Protein AF-A0A914J4B1-F1 (afdb_monomer_lite)

Structure (mmCIF, N/CA/C/O backbone):
data_AF-A0A914J4B1-F1
#
_entry.id   AF-A0A914J4B1-F1
#
loop_
_atom_site.group_PDB
_atom_site.id
_atom_site.type_symbol
_atom_site.label_atom_id
_atom_site.label_alt_id
_atom_site.label_comp_id
_atom_site.label_asym_id
_atom_site.label_entity_id
_atom_site.label_seq_id
_atom_site.pdbx_PDB_ins_code
_atom_site.Cartn_x
_atom_site.Cartn_y
_atom_site.Cartn_z
_atom_site.occupancy
_atom_site.B_iso_or_equiv
_atom_site.auth_seq_id
_atom_site.auth_comp_id
_atom_site.auth_asym_id
_atom_site.auth_atom_id
_atom_site.pdbx_PDB_model_num
ATOM 1 N N . MET A 1 1 ? -2.129 12.256 3.076 1.00 86.69 1 MET A N 1
ATOM 2 C CA . MET A 1 1 ? -2.377 13.677 2.731 1.00 86.69 1 MET A CA 1
ATOM 3 C C . MET A 1 1 ? -3.577 13.856 1.813 1.00 86.69 1 MET A C 1
ATOM 5 O O . MET A 1 1 ? -4.499 14.550 2.211 1.00 86.69 1 MET A O 1
ATOM 9 N N . LEU A 1 2 ? -3.605 13.250 0.615 1.00 91.62 2 LEU A N 1
ATOM 10 C CA . LEU A 1 2 ? -4.719 13.438 -0.329 1.00 91.62 2 LEU A CA 1
ATOM 11 C C . LEU A 1 2 ? -6.083 13.068 0.278 1.00 91.62 2 LEU A C 1
ATOM 13 O O . LEU A 1 2 ? -7.010 13.861 0.189 1.00 91.62 2 LEU A O 1
ATOM 17 N N . GLY A 1 3 ? -6.177 11.931 0.978 1.00 92.56 3 GLY A N 1
ATOM 18 C CA . GLY A 1 3 ? -7.409 11.542 1.677 1.00 92.56 3 GLY A CA 1
ATOM 19 C C . GLY A 1 3 ? -7.882 12.568 2.717 1.00 92.56 3 GLY A C 1
ATOM 20 O O . GLY A 1 3 ? -9.075 12.826 2.814 1.00 92.56 3 GLY A O 1
ATOM 21 N N . ALA A 1 4 ? -6.956 13.225 3.426 1.00 94.06 4 ALA A N 1
ATOM 22 C CA . ALA A 1 4 ? -7.289 14.297 4.365 1.00 94.06 4 ALA A CA 1
ATOM 23 C C . ALA A 1 4 ? -7.850 15.526 3.635 1.00 94.06 4 ALA A C 1
ATOM 25 O O . ALA A 1 4 ? -8.916 16.007 4.003 1.00 94.06 4 ALA A O 1
ATOM 26 N N . LYS A 1 5 ? -7.207 15.960 2.542 1.00 94.38 5 LYS A N 1
ATOM 27 C CA . LYS A 1 5 ? -7.711 17.069 1.716 1.00 94.38 5 LYS A CA 1
ATOM 28 C C . LYS A 1 5 ? -9.101 16.775 1.146 1.00 94.38 5 LYS A C 1
ATOM 30 O O . LYS A 1 5 ? -9.979 17.621 1.228 1.00 94.38 5 LYS A O 1
ATOM 35 N N . ILE A 1 6 ? -9.320 15.562 0.630 1.00 93.88 6 ILE A N 1
ATOM 36 C CA . ILE A 1 6 ? -10.638 15.123 0.140 1.00 93.88 6 ILE A CA 1
ATOM 37 C C . ILE A 1 6 ? -11.673 15.130 1.273 1.00 93.88 6 ILE A C 1
ATOM 39 O O . ILE A 1 6 ? -12.807 15.534 1.058 1.00 93.88 6 ILE A O 1
ATOM 43 N N . SER A 1 7 ? -11.294 14.728 2.490 1.00 92.62 7 SER A N 1
ATOM 44 C CA . SER A 1 7 ? -12.211 14.747 3.640 1.00 92.62 7 SER A CA 1
ATOM 45 C C . SER A 1 7 ? -12.637 16.155 4.073 1.00 92.62 7 SER A C 1
ATOM 47 O O . SER A 1 7 ? -13.671 16.314 4.717 1.00 92.62 7 SER A O 1
ATOM 49 N N . GLU A 1 8 ? -11.836 17.170 3.749 1.00 94.25 8 GLU A N 1
ATOM 50 C CA . GLU A 1 8 ? -12.117 18.578 4.045 1.00 94.25 8 GLU A CA 1
ATOM 51 C C . GLU A 1 8 ? -12.894 19.256 2.905 1.00 94.25 8 GLU A C 1
ATOM 53 O O . GLU A 1 8 ? -13.662 20.193 3.144 1.00 94.25 8 GLU A O 1
ATOM 58 N N . ASP A 1 9 ? -12.731 18.766 1.674 1.00 93.06 9 ASP A N 1
ATOM 59 C CA . ASP A 1 9 ? -13.384 19.294 0.483 1.00 93.06 9 ASP A CA 1
ATOM 60 C C . ASP A 1 9 ? -14.798 18.724 0.296 1.00 93.06 9 ASP A C 1
ATOM 62 O O . ASP A 1 9 ? -15.024 17.681 -0.319 1.00 93.06 9 ASP A O 1
ATOM 66 N N . LYS A 1 10 ? -15.790 19.474 0.784 1.00 84.94 10 LYS A N 1
ATOM 67 C CA . LYS A 1 10 ? -17.215 19.144 0.625 1.00 84.94 10 LYS A CA 1
ATOM 68 C C . LYS A 1 10 ? -17.707 19.176 -0.827 1.00 84.94 10 LYS A C 1
ATOM 70 O O . LYS A 1 10 ? -18.799 18.674 -1.083 1.00 84.94 10 LYS A O 1
ATOM 75 N N . ALA A 1 11 ? -16.965 19.801 -1.742 1.00 91.38 11 ALA A N 1
ATOM 76 C CA . ALA A 1 11 ? -17.315 19.879 -3.157 1.00 91.38 11 ALA A CA 1
ATOM 77 C C . ALA A 1 11 ? -16.704 18.733 -3.977 1.00 91.38 11 ALA A C 1
ATOM 79 O O . ALA A 1 11 ? -17.023 18.603 -5.161 1.00 91.38 11 ALA A O 1
ATOM 80 N N . PHE A 1 12 ? -15.852 17.896 -3.372 1.00 89.88 12 PHE A N 1
ATOM 81 C CA . PHE A 1 12 ? -15.255 16.769 -4.068 1.00 89.88 12 PHE A CA 1
ATOM 82 C C . PHE A 1 12 ? -16.360 15.801 -4.542 1.00 89.88 12 PHE A C 1
ATOM 84 O O . PHE A 1 12 ? -17.171 15.342 -3.733 1.00 89.88 12 PHE A O 1
ATOM 91 N N . PRO A 1 13 ? -16.430 15.483 -5.848 1.00 84.56 13 PRO A N 1
ATOM 92 C CA . PRO A 1 13 ? -17.634 14.914 -6.462 1.00 84.56 13 PRO A CA 1
ATOM 93 C C . PRO A 1 13 ? -17.896 13.447 -6.105 1.00 84.56 13 PRO A C 1
ATOM 95 O O . PRO A 1 13 ? -18.917 12.894 -6.503 1.00 84.56 13 PRO A O 1
ATOM 98 N N . ALA A 1 14 ? -16.990 12.795 -5.380 1.00 85.81 14 ALA A N 1
ATOM 99 C CA . ALA A 1 14 ? -17.042 11.364 -5.140 1.00 85.81 14 ALA A CA 1
ATOM 100 C C . ALA A 1 14 ? -16.774 11.017 -3.677 1.00 85.81 14 ALA A C 1
ATOM 102 O O . ALA A 1 14 ? -16.065 11.711 -2.950 1.00 85.81 14 ALA A O 1
ATOM 103 N N . LYS A 1 15 ? -17.341 9.896 -3.235 1.00 86.25 15 LYS A N 1
ATOM 104 C CA . LYS A 1 15 ? -17.234 9.450 -1.845 1.00 86.25 15 LYS A CA 1
ATOM 105 C C . LYS A 1 15 ? -16.021 8.548 -1.673 1.00 86.25 15 LYS A C 1
ATOM 107 O O . LYS A 1 15 ? -16.054 7.391 -2.081 1.00 86.25 15 LYS A O 1
ATOM 112 N N . LEU A 1 16 ? -14.987 9.057 -1.009 1.00 90.62 16 LEU A N 1
ATOM 113 C CA . LEU A 1 16 ? -13.843 8.244 -0.609 1.00 90.62 16 LEU A CA 1
ATOM 114 C C 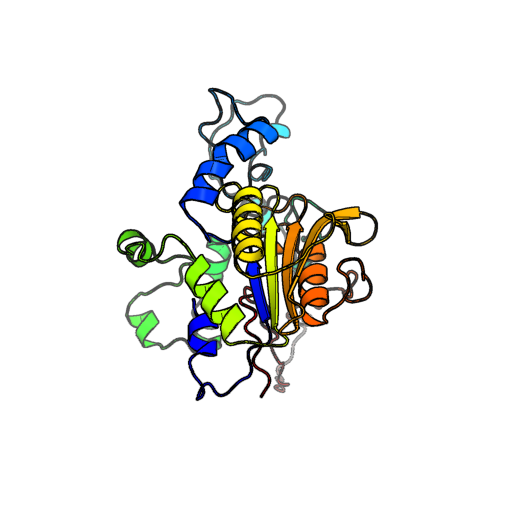. LEU A 1 16 ? -14.281 7.234 0.466 1.00 90.62 16 LEU A C 1
ATOM 116 O O . LEU A 1 16 ? -14.808 7.627 1.506 1.00 90.62 16 LEU A O 1
ATOM 120 N N . LYS A 1 17 ? -14.071 5.937 0.215 1.00 91.88 17 LYS A N 1
ATOM 121 C CA . LYS A 1 17 ? -14.481 4.839 1.118 1.00 91.88 17 LYS A CA 1
ATOM 122 C C . LYS A 1 17 ? -13.337 4.169 1.869 1.00 91.88 17 LYS A C 1
ATOM 124 O O . LYS A 1 17 ? -13.549 3.559 2.913 1.00 91.88 17 LYS A O 1
ATOM 129 N N . GLY A 1 18 ? -12.128 4.304 1.353 1.00 95.19 18 GLY A N 1
ATOM 130 C CA . GLY A 1 18 ? -10.951 3.747 1.981 1.00 95.19 18 GLY A CA 1
ATOM 131 C C . GLY A 1 18 ? -9.688 4.132 1.240 1.00 95.19 18 GLY A C 1
ATOM 132 O O . GLY A 1 18 ? -9.741 4.724 0.159 1.00 95.19 18 GLY A O 1
ATOM 133 N N . ILE A 1 19 ? -8.556 3.793 1.844 1.00 97.00 19 ILE A N 1
ATOM 134 C CA . ILE A 1 19 ? -7.228 3.923 1.243 1.00 97.00 19 ILE A CA 1
ATOM 135 C C . ILE A 1 19 ? -6.405 2.685 1.585 1.00 97.00 19 ILE A C 1
ATOM 137 O O . ILE A 1 19 ? -6.492 2.170 2.697 1.00 97.00 19 ILE A O 1
ATOM 141 N N . ALA A 1 20 ? -5.590 2.233 0.639 1.00 97.88 20 ALA A N 1
ATOM 142 C CA . ALA A 1 20 ? -4.581 1.210 0.869 1.00 97.88 20 ALA A CA 1
ATOM 143 C C . ALA A 1 20 ? -3.191 1.837 0.704 1.00 97.88 20 ALA A C 1
ATOM 145 O O . ALA A 1 20 ? -2.944 2.522 -0.288 1.00 97.88 20 ALA A O 1
ATOM 146 N N . ILE A 1 21 ? -2.303 1.627 1.672 1.00 98.00 21 ILE A N 1
ATOM 147 C CA . ILE A 1 21 ? -0.935 2.151 1.691 1.00 98.00 21 ILE A CA 1
ATOM 148 C C . ILE A 1 21 ? 0.011 0.960 1.821 1.00 98.00 21 ILE A C 1
ATOM 150 O O . ILE A 1 21 ? 0.005 0.276 2.843 1.00 98.00 21 ILE A O 1
ATOM 154 N N . GLY A 1 22 ? 0.788 0.717 0.767 1.00 97.19 22 GLY A N 1
ATOM 155 C CA . GLY A 1 22 ? 1.835 -0.300 0.732 1.00 97.19 22 GLY A CA 1
ATOM 156 C C . GLY A 1 22 ? 3.174 0.297 1.126 1.00 97.19 22 GLY A C 1
ATOM 157 O O . GLY A 1 22 ? 3.527 1.334 0.568 1.00 97.19 22 GLY A O 1
ATOM 158 N N . ASN A 1 23 ? 3.892 -0.335 2.056 1.00 94.19 23 ASN A N 1
ATOM 159 C CA . ASN A 1 23 ? 5.272 0.010 2.418 1.00 94.19 23 ASN A CA 1
ATOM 160 C C . ASN A 1 23 ? 5.445 1.525 2.625 1.00 94.19 23 ASN A C 1
ATOM 162 O O . ASN A 1 23 ? 6.212 2.205 1.939 1.00 94.19 23 ASN A O 1
ATOM 166 N N . GLY A 1 24 ? 4.647 2.076 3.542 1.00 91.19 24 GLY A N 1
ATOM 167 C CA . GLY A 1 24 ? 4.478 3.511 3.686 1.00 91.19 24 GLY A CA 1
ATOM 168 C C . GLY A 1 24 ? 5.671 4.179 4.364 1.00 91.19 24 GLY A C 1
ATOM 169 O O . GLY A 1 24 ? 6.157 3.750 5.400 1.00 91.19 24 GLY A O 1
ATOM 170 N N . PHE A 1 25 ? 6.098 5.325 3.843 1.00 90.06 25 PHE A N 1
ATOM 171 C CA . PHE A 1 25 ? 7.021 6.207 4.558 1.00 90.06 25 PHE A CA 1
ATOM 172 C C . PHE A 1 25 ? 6.218 7.178 5.446 1.00 90.06 25 PHE A C 1
ATOM 174 O O . PHE A 1 25 ? 6.067 8.357 5.130 1.00 90.06 25 PHE A O 1
ATOM 181 N N . MET A 1 26 ? 5.586 6.662 6.512 1.00 93.19 26 MET A N 1
ATOM 182 C CA . MET A 1 26 ? 4.565 7.413 7.269 1.00 93.19 26 MET A CA 1
ATOM 183 C C . MET A 1 26 ? 5.102 8.243 8.442 1.00 93.19 26 MET A C 1
ATOM 185 O O . MET A 1 26 ? 4.505 9.254 8.810 1.00 93.19 26 MET A O 1
ATOM 189 N N . ASN A 1 27 ? 6.212 7.830 9.051 1.00 93.50 27 ASN A N 1
ATOM 190 C CA . ASN A 1 27 ? 6.848 8.585 10.127 1.00 93.50 27 ASN A CA 1
ATOM 191 C C . ASN A 1 27 ? 8.360 8.361 10.104 1.00 93.50 27 ASN A C 1
ATOM 193 O O . ASN A 1 27 ? 8.834 7.270 10.430 1.00 93.50 27 ASN A O 1
ATOM 197 N N . VAL A 1 28 ? 9.115 9.407 9.757 1.00 85.94 28 VAL A N 1
ATOM 198 C CA . VAL A 1 28 ? 10.574 9.340 9.558 1.00 85.94 28 VAL A CA 1
ATOM 199 C C . VAL A 1 28 ? 11.274 8.766 10.783 1.00 85.94 28 VAL A C 1
ATOM 201 O O . VAL A 1 28 ? 12.098 7.857 10.673 1.00 85.94 28 VAL A O 1
ATOM 204 N N . LYS A 1 29 ? 10.945 9.281 11.972 1.00 83.50 29 LYS A N 1
ATOM 205 C CA . LYS A 1 29 ? 11.612 8.905 13.221 1.00 83.50 29 LYS A CA 1
ATOM 206 C C . LYS A 1 29 ? 11.344 7.447 13.579 1.00 83.50 29 LYS A C 1
ATOM 208 O O . LYS A 1 29 ? 12.269 6.723 13.938 1.00 83.50 29 LYS A O 1
ATOM 213 N N . MET A 1 30 ? 10.088 7.012 13.511 1.00 88.00 30 MET A N 1
ATOM 214 C CA . MET A 1 30 ? 9.699 5.650 13.888 1.00 88.00 30 MET A CA 1
ATOM 215 C C . MET A 1 30 ? 10.245 4.624 12.902 1.00 88.00 30 MET A C 1
ATOM 217 O O . MET A 1 30 ? 10.762 3.591 13.330 1.00 88.00 30 MET A O 1
ATOM 221 N N . LEU A 1 31 ? 10.211 4.948 11.611 1.00 84.88 31 LEU A N 1
ATOM 222 C CA . LEU A 1 31 ? 10.775 4.109 10.570 1.00 84.88 31 LEU A CA 1
ATOM 223 C C . LEU A 1 31 ? 12.299 3.987 10.713 1.00 84.88 31 LEU A C 1
ATOM 225 O O . LEU A 1 31 ? 12.815 2.877 10.820 1.00 84.88 31 LEU A O 1
ATOM 229 N N . THR A 1 32 ? 13.014 5.102 10.872 1.00 81.00 32 THR A N 1
ATOM 230 C CA . THR A 1 32 ? 14.476 5.087 11.073 1.00 81.00 32 THR A CA 1
ATOM 231 C C . THR A 1 32 ? 14.869 4.300 12.327 1.00 81.00 32 THR A C 1
ATOM 233 O O . THR A 1 32 ? 15.749 3.444 12.283 1.00 81.00 32 THR A O 1
ATOM 236 N N . ASN A 1 33 ? 14.172 4.517 13.448 1.00 83.75 33 ASN A N 1
ATOM 237 C CA . ASN A 1 33 ? 14.441 3.798 14.698 1.00 83.75 33 ASN A CA 1
ATOM 238 C C . ASN A 1 33 ? 14.159 2.294 14.596 1.00 83.75 33 ASN A C 1
ATOM 240 O O . ASN A 1 33 ? 14.765 1.496 15.313 1.00 83.75 33 ASN A O 1
ATOM 244 N N . SER A 1 34 ? 13.229 1.897 13.728 1.00 87.50 34 SER A N 1
ATOM 245 C CA . SER A 1 34 ? 12.901 0.489 13.522 1.00 87.50 34 SER A CA 1
ATOM 246 C C . SER A 1 34 ? 13.957 -0.260 12.712 1.00 87.50 34 SER A C 1
ATOM 248 O O . SER A 1 34 ? 14.062 -1.471 12.877 1.00 87.50 34 SER A O 1
ATOM 250 N N . LEU A 1 35 ? 14.796 0.432 11.931 1.00 81.56 35 LEU A N 1
ATOM 251 C CA . LEU A 1 35 ? 15.797 -0.193 11.065 1.00 81.56 35 LEU A CA 1
ATOM 252 C C . LEU A 1 35 ? 16.797 -1.060 11.840 1.00 81.56 35 LEU A C 1
ATOM 254 O O . LEU A 1 35 ? 17.116 -2.163 11.404 1.00 81.56 35 LEU A O 1
ATOM 258 N N . ILE A 1 36 ? 17.267 -0.597 13.004 1.00 78.75 36 ILE A N 1
ATOM 259 C CA . ILE A 1 36 ? 18.221 -1.350 13.838 1.00 78.75 36 ILE A CA 1
ATOM 260 C C . ILE A 1 36 ? 17.574 -2.632 14.365 1.00 78.75 36 ILE A C 1
ATOM 262 O O . ILE A 1 36 ? 18.170 -3.705 14.294 1.00 78.75 36 ILE A O 1
ATOM 266 N N . LEU A 1 37 ? 16.345 -2.524 14.877 1.00 81.62 37 LEU A N 1
ATOM 267 C CA . LEU A 1 37 ? 15.597 -3.670 15.394 1.00 81.62 37 LEU A CA 1
ATOM 268 C C . LEU A 1 37 ? 15.305 -4.661 14.274 1.00 81.62 37 LEU A C 1
ATOM 270 O O . LEU A 1 37 ? 15.598 -5.845 14.406 1.00 81.62 37 LEU A O 1
ATOM 274 N N . TRP A 1 38 ? 14.778 -4.161 13.160 1.00 85.25 38 TRP A N 1
ATOM 275 C CA . TRP A 1 38 ? 14.499 -4.945 11.971 1.00 85.25 38 TRP A CA 1
ATOM 276 C C . TRP A 1 38 ? 15.769 -5.691 11.526 1.00 85.25 38 TRP A C 1
ATOM 278 O O . TRP A 1 38 ? 15.749 -6.911 11.389 1.00 85.25 38 TRP A O 1
ATOM 288 N N . SER A 1 39 ? 16.904 -4.994 11.431 1.00 77.19 39 SER A N 1
ATOM 289 C CA . SER A 1 39 ? 18.194 -5.571 11.029 1.00 77.19 39 SER A CA 1
ATOM 290 C C . SER A 1 39 ? 18.686 -6.643 12.002 1.00 77.19 39 SER A C 1
ATOM 292 O O . SER A 1 39 ? 19.159 -7.691 11.568 1.00 77.19 39 SER A O 1
ATOM 294 N N . ASN A 1 40 ? 18.537 -6.425 13.313 1.00 78.38 40 ASN A N 1
ATOM 295 C CA . ASN A 1 40 ? 18.906 -7.407 14.331 1.00 78.38 40 ASN A CA 1
ATOM 296 C C . ASN A 1 40 ? 18.116 -8.713 14.185 1.00 78.38 40 ASN A C 1
ATOM 298 O O . ASN A 1 40 ? 18.715 -9.785 14.127 1.00 78.38 40 ASN A O 1
ATOM 302 N N . TYR A 1 41 ? 16.789 -8.619 14.074 1.00 77.94 41 TYR A N 1
ATOM 303 C CA . TYR A 1 41 ? 15.915 -9.791 13.979 1.00 77.94 41 TYR A CA 1
ATOM 304 C C . TYR A 1 41 ? 16.089 -10.577 12.677 1.00 77.94 41 TYR A C 1
ATOM 306 O O . TYR A 1 41 ? 15.812 -11.772 12.649 1.00 77.94 41 TYR A O 1
ATOM 314 N N . HIS A 1 42 ? 16.593 -9.930 11.627 1.00 76.69 42 HIS A N 1
ATOM 315 C CA . HIS A 1 42 ? 16.903 -10.570 10.349 1.00 76.69 42 HIS A CA 1
ATOM 316 C C . HIS A 1 42 ? 18.388 -10.950 10.214 1.00 76.69 42 HIS A C 1
ATOM 318 O O . HIS A 1 42 ? 18.838 -11.277 9.119 1.00 76.69 42 HIS A O 1
ATOM 324 N N . GLY A 1 43 ? 19.161 -10.912 11.310 1.00 73.69 43 GLY A N 1
ATOM 325 C CA . GLY A 1 43 ? 20.550 -11.383 11.340 1.00 73.69 43 GLY A CA 1
ATOM 326 C C . GLY A 1 43 ? 21.542 -10.518 10.552 1.00 73.69 43 GLY A C 1
ATOM 327 O O . GLY A 1 43 ? 22.568 -11.021 10.104 1.00 73.69 43 GLY A O 1
ATOM 328 N N . ARG A 1 44 ? 21.264 -9.221 10.373 1.00 66.56 44 ARG A N 1
ATOM 329 C CA . ARG A 1 44 ? 22.006 -8.317 9.470 1.00 66.56 44 ARG A CA 1
ATOM 330 C C . ARG A 1 44 ? 23.224 -7.600 10.069 1.00 66.56 44 ARG A C 1
ATOM 332 O O . ARG A 1 44 ? 23.617 -6.548 9.574 1.00 66.56 44 ARG A O 1
ATOM 339 N N . PHE A 1 45 ? 23.851 -8.132 11.115 1.00 62.75 45 PHE A N 1
ATOM 340 C CA . PHE A 1 45 ? 25.128 -7.593 11.601 1.00 62.75 45 PHE A CA 1
ATOM 341 C C . PHE A 1 45 ? 26.286 -8.451 11.087 1.00 62.75 45 PHE A C 1
ATOM 343 O O . PHE A 1 45 ? 26.651 -9.447 11.703 1.00 62.75 45 PHE A O 1
ATOM 350 N N . SER A 1 46 ? 26.872 -8.057 9.957 1.00 60.56 46 SER A N 1
ATOM 351 C CA . SER A 1 46 ? 28.182 -8.539 9.510 1.00 60.56 46 SER A CA 1
ATOM 352 C C . SER A 1 46 ? 28.957 -7.396 8.854 1.00 60.56 46 SER A C 1
ATOM 354 O O . SER A 1 46 ? 28.376 -6.528 8.201 1.00 60.56 46 SER A O 1
ATOM 356 N N . LEU A 1 47 ? 30.276 -7.393 9.059 1.00 54.56 47 LEU A N 1
ATOM 357 C CA . LEU A 1 47 ? 31.202 -6.399 8.510 1.00 54.56 47 LEU A CA 1
ATOM 358 C C . LEU A 1 47 ? 31.288 -6.457 6.972 1.00 54.56 47 LEU A C 1
ATOM 360 O O . LEU A 1 47 ? 31.749 -5.498 6.360 1.00 54.56 47 LEU A O 1
ATOM 364 N N . ASP A 1 48 ? 30.796 -7.534 6.354 1.00 58.03 48 ASP A N 1
ATOM 365 C CA . ASP A 1 48 ? 30.909 -7.794 4.913 1.00 58.03 48 ASP A CA 1
ATOM 366 C C . ASP A 1 48 ? 29.665 -7.367 4.093 1.00 58.03 48 ASP A C 1
ATOM 368 O O . ASP A 1 48 ? 29.640 -7.524 2.873 1.00 58.03 48 ASP A O 1
ATOM 372 N N . LEU A 1 49 ? 28.620 -6.808 4.722 1.00 57.00 49 LEU A N 1
ATOM 373 C CA . LEU A 1 49 ? 27.287 -6.599 4.111 1.00 57.00 49 LEU A CA 1
ATOM 374 C C . LEU A 1 49 ? 27.113 -5.297 3.299 1.00 57.00 49 LEU A C 1
ATOM 376 O O . LEU A 1 49 ? 25.993 -4.829 3.111 1.00 57.00 49 LEU A O 1
ATOM 380 N N . TYR A 1 50 ? 28.183 -4.701 2.772 1.00 51.72 50 TYR A N 1
ATOM 381 C CA . TYR A 1 50 ? 28.135 -3.376 2.121 1.00 51.72 50 TYR A CA 1
ATOM 382 C C . TYR A 1 50 ? 27.340 -3.290 0.797 1.00 51.72 50 TYR A C 1
ATOM 384 O O . TYR A 1 50 ? 27.206 -2.199 0.252 1.00 51.72 50 TYR A O 1
ATOM 392 N N . ASN A 1 51 ? 26.841 -4.399 0.241 1.00 55.09 51 ASN A N 1
ATOM 393 C CA . ASN A 1 51 ? 26.419 -4.476 -1.165 1.00 55.09 51 ASN A CA 1
ATOM 394 C C . ASN A 1 51 ? 25.046 -5.129 -1.397 1.00 55.09 51 ASN A C 1
ATOM 396 O O . ASN A 1 51 ? 24.871 -5.824 -2.397 1.00 55.09 51 ASN A O 1
ATOM 400 N N . ILE A 1 52 ? 24.089 -4.926 -0.492 1.00 58.69 52 ILE A N 1
ATOM 401 C CA . ILE A 1 52 ? 22.788 -5.604 -0.558 1.00 58.69 52 ILE A CA 1
ATOM 402 C C . ILE A 1 52 ? 21.665 -4.612 -0.849 1.00 58.69 52 ILE A C 1
ATOM 404 O O . ILE A 1 52 ? 21.711 -3.475 -0.378 1.00 58.69 52 ILE A O 1
ATOM 408 N N . ASP A 1 53 ? 20.680 -5.045 -1.639 1.00 58.97 53 ASP A N 1
ATOM 409 C CA . ASP A 1 53 ? 19.504 -4.255 -1.983 1.00 58.97 53 ASP A CA 1
ATOM 410 C C . ASP A 1 53 ? 18.652 -3.980 -0.722 1.00 58.97 53 ASP A C 1
ATOM 412 O O . ASP A 1 53 ? 18.257 -4.917 -0.013 1.00 58.97 53 ASP A O 1
ATOM 416 N N . PRO A 1 54 ? 18.391 -2.704 -0.381 1.00 61.78 54 PRO A N 1
ATOM 417 C CA . PRO A 1 54 ? 17.581 -2.359 0.779 1.00 61.78 54 PRO A CA 1
ATOM 418 C C . PRO A 1 54 ? 16.068 -2.579 0.562 1.00 61.78 54 PRO A C 1
ATOM 420 O O . PRO A 1 54 ? 15.325 -2.652 1.545 1.00 61.78 54 PRO A O 1
ATOM 423 N N . TYR A 1 55 ? 15.595 -2.706 -0.677 1.00 59.19 55 TYR A N 1
ATOM 424 C CA . TYR A 1 55 ? 14.179 -2.862 -1.016 1.00 59.19 55 TYR A CA 1
ATOM 425 C C . TYR A 1 55 ? 13.718 -4.326 -1.018 1.00 59.19 55 TYR A C 1
ATOM 427 O O . TYR A 1 55 ? 12.561 -4.593 -0.684 1.00 59.19 55 TYR A O 1
ATOM 435 N N . ASN A 1 56 ? 14.605 -5.278 -1.326 1.00 61.84 56 ASN A N 1
ATOM 436 C CA . ASN A 1 56 ? 14.348 -6.713 -1.179 1.00 61.84 56 ASN A CA 1
ATOM 437 C C . ASN A 1 56 ? 15.660 -7.504 -0.994 1.00 61.84 56 ASN A C 1
ATOM 439 O O . ASN A 1 56 ? 16.439 -7.716 -1.911 1.00 61.84 56 ASN A O 1
ATOM 443 N N . TYR A 1 57 ? 15.919 -7.974 0.224 1.00 57.72 57 TYR A N 1
ATOM 444 C CA . TYR A 1 57 ? 17.210 -8.592 0.568 1.00 57.72 57 TYR A CA 1
ATOM 445 C C . TYR A 1 57 ? 17.296 -10.090 0.303 1.00 57.72 57 TYR A C 1
ATOM 447 O O . TYR A 1 57 ? 18.391 -10.631 0.189 1.00 57.72 57 TYR A O 1
ATOM 455 N N . TYR A 1 58 ? 16.150 -10.768 0.260 1.00 55.03 58 TYR A N 1
ATOM 456 C CA . TYR A 1 58 ? 16.090 -12.164 -0.180 1.00 55.03 58 TYR A CA 1
ATOM 45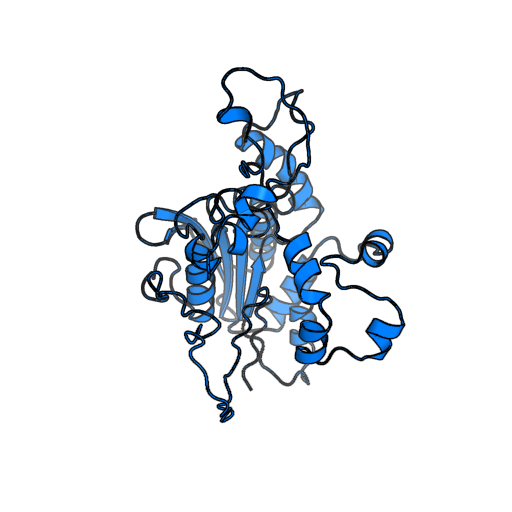7 C C . TYR A 1 58 ? 15.918 -12.253 -1.693 1.00 55.03 58 TYR A C 1
ATOM 459 O O . TYR A 1 58 ? 15.656 -13.331 -2.223 1.00 55.03 58 TYR A O 1
ATOM 467 N N . GLU A 1 59 ? 16.031 -11.118 -2.382 1.00 56.59 59 GLU A N 1
ATOM 468 C CA . GLU A 1 59 ? 16.101 -11.091 -3.822 1.00 56.59 59 GLU A CA 1
ATOM 469 C C . GLU A 1 59 ? 17.444 -11.685 -4.249 1.00 56.59 59 GLU A C 1
ATOM 471 O O . GLU A 1 59 ? 18.472 -11.013 -4.322 1.00 56.59 59 GLU A O 1
ATOM 476 N N . ASP A 1 60 ? 17.429 -12.983 -4.550 1.00 44.41 60 ASP A N 1
ATOM 477 C CA . ASP A 1 60 ? 18.520 -13.724 -5.191 1.00 44.41 60 ASP A CA 1
ATOM 478 C C . ASP A 1 60 ? 18.706 -13.295 -6.659 1.00 44.41 60 ASP A C 1
ATOM 480 O O . ASP A 1 60 ? 19.031 -14.101 -7.533 1.00 44.41 60 ASP A O 1
ATO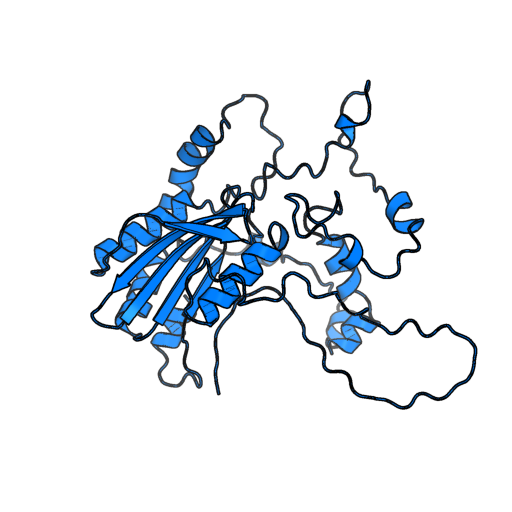M 484 N N . CYS A 1 61 ? 18.525 -12.008 -6.961 1.00 45.69 61 CYS A N 1
ATOM 485 C CA . CYS A 1 61 ? 18.537 -11.504 -8.323 1.00 45.69 61 CYS A CA 1
ATOM 486 C C . CYS A 1 61 ? 19.878 -11.764 -9.029 1.00 45.69 61 CYS A C 1
ATOM 488 O O . CYS A 1 61 ? 19.932 -11.808 -10.253 1.00 45.69 61 CYS A O 1
ATOM 490 N N . TYR A 1 62 ? 20.965 -12.011 -8.288 1.00 43.34 62 TYR A N 1
ATOM 491 C CA . TYR A 1 62 ? 22.252 -12.387 -8.863 1.00 43.34 62 TYR A CA 1
ATOM 492 C C . TYR A 1 62 ? 23.058 -13.303 -7.941 1.00 43.34 62 TYR A C 1
ATOM 494 O O . TYR A 1 62 ? 24.062 -12.904 -7.353 1.00 43.34 62 TYR A O 1
ATOM 502 N N . ALA A 1 63 ? 22.699 -14.583 -7.926 1.00 39.50 63 ALA A N 1
ATOM 503 C CA . ALA A 1 63 ? 23.690 -15.638 -7.763 1.00 39.50 63 ALA A CA 1
ATOM 504 C C . ALA A 1 63 ? 23.599 -16.659 -8.904 1.00 39.50 63 ALA A C 1
ATOM 506 O O . ALA A 1 63 ? 23.534 -17.866 -8.691 1.00 39.50 63 ALA A O 1
ATOM 507 N N . GLY A 1 64 ? 23.770 -16.184 -10.145 1.00 37.72 64 GLY A N 1
ATOM 508 C CA . GLY A 1 64 ? 24.307 -17.035 -11.220 1.00 37.72 64 GLY A CA 1
ATOM 509 C C . GLY A 1 64 ? 25.665 -17.681 -10.857 1.00 37.72 64 GLY A C 1
ATOM 510 O O . GLY A 1 64 ? 26.141 -18.576 -11.551 1.00 37.72 64 GLY A O 1
ATOM 511 N N . SER A 1 65 ? 26.278 -17.273 -9.738 1.00 37.75 65 SER A N 1
ATOM 512 C CA . SER A 1 65 ? 27.442 -17.898 -9.108 1.00 37.75 65 SER A CA 1
ATOM 513 C C . SER A 1 65 ? 27.135 -19.145 -8.268 1.00 37.75 65 SER A C 1
ATOM 515 O O . SER A 1 65 ? 28.066 -19.896 -7.994 1.00 37.75 65 SER A O 1
ATOM 517 N N . LEU A 1 66 ? 25.882 -19.445 -7.896 1.00 37.75 66 LEU A N 1
ATOM 518 C CA . LEU A 1 66 ? 25.567 -20.705 -7.197 1.00 37.75 66 LEU A CA 1
ATOM 519 C C . LEU A 1 66 ? 25.442 -21.911 -8.151 1.00 37.75 66 LEU A C 1
ATOM 521 O O . LEU A 1 66 ? 25.313 -23.042 -7.690 1.00 37.75 66 LEU A O 1
ATOM 525 N N . ILE A 1 67 ? 25.566 -21.697 -9.471 1.00 38.19 67 ILE A N 1
ATOM 526 C CA . ILE A 1 67 ? 25.603 -22.759 -10.501 1.00 38.19 67 ILE A CA 1
ATOM 527 C C . ILE A 1 67 ? 26.964 -22.810 -11.235 1.00 38.19 67 ILE A C 1
ATOM 529 O O . ILE A 1 67 ? 27.122 -23.501 -12.237 1.00 38.19 67 ILE A O 1
ATOM 533 N N . THR A 1 68 ? 28.015 -22.155 -10.731 1.00 35.06 68 THR A N 1
ATOM 534 C CA . THR A 1 68 ? 29.386 -22.426 -11.207 1.00 35.06 68 THR A CA 1
ATOM 535 C C . THR A 1 68 ? 30.302 -22.794 -10.052 1.00 35.06 68 THR A C 1
ATOM 537 O O . THR A 1 68 ? 30.739 -21.967 -9.262 1.00 35.06 68 THR A O 1
ATOM 540 N N . TYR A 1 69 ? 30.606 -24.090 -9.983 1.00 37.22 69 TYR A N 1
ATOM 541 C CA . TYR A 1 69 ? 31.317 -24.752 -8.892 1.00 37.22 69 TYR A CA 1
ATOM 542 C C . TYR A 1 69 ? 32.759 -24.243 -8.657 1.00 37.22 69 TYR A C 1
ATOM 544 O O . TYR A 1 69 ? 33.355 -24.622 -7.662 1.00 37.22 69 TYR A O 1
ATOM 552 N N . PHE A 1 70 ? 33.331 -23.364 -9.492 1.00 35.59 70 PHE A N 1
ATOM 553 C CA . PHE A 1 70 ? 34.642 -22.742 -9.245 1.00 35.59 70 PHE A CA 1
ATOM 554 C C . PHE A 1 70 ? 34.813 -21.432 -10.037 1.00 35.59 70 PHE A C 1
ATOM 556 O O . PHE A 1 70 ? 35.249 -21.449 -11.187 1.00 35.59 70 PHE A O 1
ATOM 563 N N . GLY A 1 71 ? 34.527 -20.273 -9.441 1.00 31.25 71 GLY A N 1
ATOM 564 C CA . GLY A 1 71 ? 34.854 -18.984 -10.060 1.00 31.25 71 GLY A CA 1
ATOM 565 C C . GLY A 1 71 ? 34.590 -17.794 -9.144 1.00 31.25 71 GLY A C 1
ATOM 566 O O . GLY A 1 71 ? 33.543 -17.715 -8.512 1.00 31.25 71 GLY A O 1
ATOM 567 N N . LYS A 1 72 ? 35.549 -16.864 -9.043 1.00 30.39 72 LYS A N 1
ATOM 568 C CA . LYS A 1 72 ? 35.397 -15.642 -8.235 1.00 30.39 72 LYS A CA 1
ATOM 569 C C . LYS A 1 72 ? 34.241 -14.779 -8.775 1.00 30.39 72 LYS A C 1
ATOM 571 O O . LYS A 1 72 ? 34.148 -14.625 -9.993 1.00 30.39 72 LYS A O 1
ATOM 576 N N . PRO A 1 73 ? 33.421 -14.163 -7.904 1.00 33.69 73 PRO A N 1
ATOM 577 C CA . PRO A 1 73 ? 32.294 -13.344 -8.329 1.00 33.69 73 PRO A CA 1
ATOM 578 C C . PRO A 1 73 ? 32.797 -12.088 -9.048 1.00 33.69 73 PRO A C 1
ATOM 580 O O . PRO A 1 73 ? 33.478 -11.248 -8.458 1.00 33.69 73 PRO A O 1
ATOM 583 N N . ARG A 1 74 ? 32.463 -11.955 -10.333 1.00 32.47 74 ARG A N 1
ATOM 584 C CA . ARG A 1 74 ? 32.524 -10.675 -11.041 1.00 32.47 74 ARG A CA 1
ATOM 585 C C . ARG A 1 74 ? 31.147 -10.031 -10.979 1.00 32.47 74 ARG A C 1
ATOM 587 O O . ARG A 1 74 ? 30.162 -10.649 -11.368 1.00 32.47 74 ARG A O 1
ATOM 594 N N . ARG A 1 75 ? 31.095 -8.773 -10.533 1.00 33.62 75 ARG A N 1
ATOM 595 C CA . ARG A 1 75 ? 29.988 -7.860 -10.843 1.00 33.62 75 ARG A CA 1
ATOM 596 C C . ARG A 1 75 ? 30.044 -7.562 -12.338 1.00 33.62 75 ARG A C 1
ATOM 598 O O . ARG A 1 75 ? 30.662 -6.589 -12.753 1.00 33.62 75 ARG A O 1
ATOM 605 N N . GLU A 1 76 ? 29.464 -8.437 -13.142 1.00 35.16 76 GLU A N 1
ATOM 606 C CA . GLU A 1 76 ? 29.201 -8.158 -14.546 1.00 35.16 76 GLU A CA 1
ATOM 607 C C . GLU A 1 76 ? 27.689 -8.037 -14.716 1.00 35.16 76 GLU A C 1
ATOM 609 O O . GLU A 1 76 ? 26.953 -9.019 -14.705 1.00 35.16 76 GLU A O 1
ATOM 614 N N . SER A 1 77 ? 27.242 -6.795 -14.889 1.00 34.16 77 SER A N 1
ATOM 615 C CA . SER A 1 77 ? 25.972 -6.405 -15.500 1.00 34.16 77 SER A CA 1
ATOM 616 C C . SER A 1 77 ? 25.960 -6.791 -16.987 1.00 34.16 77 SER A C 1
ATOM 618 O O . SER A 1 77 ? 25.776 -5.959 -17.871 1.00 34.16 77 SER A O 1
ATOM 620 N N . TYR A 1 78 ? 26.206 -8.069 -17.274 1.00 32.06 78 TYR A N 1
ATOM 621 C CA . TYR A 1 78 ? 26.088 -8.656 -18.599 1.00 32.06 78 TYR A CA 1
ATOM 622 C C . TYR A 1 78 ? 24.850 -9.542 -18.616 1.00 32.06 78 TYR A C 1
ATOM 624 O O . TYR A 1 78 ? 24.893 -10.740 -18.359 1.00 32.06 78 TYR A O 1
ATOM 632 N N . LEU A 1 79 ? 23.724 -8.907 -18.935 1.00 37.41 79 LEU A N 1
ATOM 633 C CA . LEU A 1 79 ? 22.934 -9.302 -20.095 1.00 37.41 79 LEU A CA 1
ATOM 634 C C . LEU A 1 79 ? 23.034 -10.797 -20.441 1.00 37.41 79 LEU A C 1
ATOM 636 O O . LEU A 1 79 ? 23.787 -11.179 -21.338 1.00 37.41 79 LEU A O 1
ATOM 640 N N . ASN A 1 80 ? 22.146 -11.621 -19.884 1.00 38.22 80 ASN A N 1
ATOM 641 C CA . ASN A 1 80 ? 21.765 -12.870 -20.548 1.00 38.22 80 ASN A CA 1
ATOM 642 C C . ASN A 1 80 ? 20.781 -12.579 -21.702 1.00 38.22 80 ASN A C 1
ATOM 644 O O . ASN A 1 80 ? 19.764 -13.242 -21.893 1.00 38.22 80 ASN A O 1
ATOM 648 N N . TRP A 1 81 ? 21.125 -11.569 -22.510 1.00 39.34 81 TRP A N 1
ATOM 649 C CA . TRP A 1 81 ? 20.434 -11.144 -23.727 1.00 39.34 81 TRP A CA 1
ATOM 650 C C . TRP A 1 81 ? 20.292 -12.291 -24.737 1.00 39.34 81 TRP A C 1
ATOM 652 O O . TRP A 1 81 ? 19.420 -12.241 -25.591 1.00 39.34 81 TRP A O 1
ATOM 662 N N . LYS A 1 82 ? 21.094 -13.361 -24.624 1.00 35.41 82 LYS A N 1
ATOM 663 C CA . LYS A 1 82 ? 20.931 -14.585 -25.422 1.00 35.41 82 LYS A CA 1
ATOM 664 C C . LYS A 1 82 ? 19.769 -15.473 -24.969 1.00 35.41 82 LYS A C 1
ATOM 666 O O . LYS A 1 82 ? 19.033 -15.948 -25.822 1.00 35.41 82 LYS A O 1
ATOM 671 N N . ALA A 1 83 ? 19.551 -15.656 -23.666 1.00 40.75 83 ALA A N 1
ATOM 672 C CA . ALA A 1 83 ? 18.500 -16.553 -23.176 1.00 40.75 83 ALA A CA 1
ATOM 673 C C . ALA A 1 83 ? 17.090 -16.008 -23.463 1.00 40.75 83 ALA A C 1
ATOM 675 O O . ALA A 1 83 ? 16.207 -16.765 -23.848 1.00 40.75 83 ALA A O 1
ATOM 676 N N . ALA A 1 84 ? 16.900 -14.688 -23.360 1.00 40.41 84 ALA A N 1
ATOM 677 C CA . ALA A 1 84 ? 15.635 -14.034 -23.705 1.00 40.41 84 ALA A CA 1
ATOM 678 C C . ALA A 1 84 ? 15.424 -13.865 -25.223 1.00 40.41 84 ALA A C 1
ATOM 680 O O . ALA A 1 84 ? 14.289 -13.739 -25.670 1.00 40.41 84 ALA A O 1
ATOM 681 N N . LYS A 1 85 ? 16.500 -13.860 -26.025 1.00 40.81 85 LYS A N 1
ATOM 682 C CA . LYS A 1 85 ? 16.429 -13.693 -27.487 1.00 40.81 85 LYS A CA 1
ATOM 683 C C . LYS A 1 85 ? 16.218 -15.011 -28.236 1.00 40.81 85 LYS A C 1
ATOM 685 O O . LYS A 1 85 ? 15.533 -15.005 -29.253 1.00 40.81 85 LYS A O 1
ATOM 690 N N . ASP A 1 86 ? 16.772 -16.115 -27.736 1.00 42.03 86 ASP A N 1
ATOM 691 C CA . ASP A 1 86 ? 16.571 -17.453 -28.317 1.00 42.03 86 ASP A CA 1
ATOM 692 C C . ASP A 1 86 ? 15.260 -18.109 -27.839 1.00 42.03 86 ASP A C 1
ATOM 694 O O . ASP A 1 86 ? 14.799 -19.100 -28.406 1.00 42.03 86 ASP A O 1
ATOM 698 N N . ALA A 1 87 ? 14.617 -17.529 -26.824 1.00 44.19 87 ALA A N 1
ATOM 699 C CA . ALA A 1 87 ? 13.289 -17.893 -26.367 1.00 44.19 87 ALA A CA 1
ATOM 700 C C . ALA A 1 87 ? 12.231 -17.377 -27.359 1.00 44.19 87 ALA A C 1
ATOM 702 O O . ALA A 1 87 ? 11.681 -16.290 -27.206 1.00 44.19 87 ALA A O 1
ATOM 703 N N . THR A 1 88 ? 11.899 -18.185 -28.364 1.00 42.34 88 THR A N 1
ATOM 704 C CA . THR A 1 88 ? 10.673 -18.091 -29.182 1.00 42.34 88 THR A CA 1
ATOM 705 C C . THR A 1 88 ? 9.404 -18.302 -28.334 1.00 42.34 88 THR A C 1
ATOM 707 O O . THR A 1 88 ? 8.586 -19.173 -28.625 1.00 42.34 88 THR A O 1
ATOM 710 N N . TYR A 1 89 ? 9.252 -17.563 -27.235 1.00 40.75 89 TYR A N 1
ATOM 711 C CA . TYR A 1 89 ? 8.124 -17.662 -26.318 1.00 40.75 89 TYR A CA 1
ATOM 712 C C . TYR A 1 89 ? 7.139 -16.531 -26.584 1.00 40.75 89 TYR A C 1
ATOM 714 O O . TYR A 1 89 ? 7.465 -15.348 -26.530 1.00 40.75 89 TYR A O 1
ATOM 722 N N . HIS A 1 90 ? 5.909 -16.927 -26.888 1.00 48.25 90 HIS A N 1
ATOM 723 C CA . HIS A 1 90 ? 4.839 -16.043 -27.328 1.00 48.25 90 HIS A CA 1
ATOM 724 C C . HIS A 1 90 ? 4.048 -15.385 -26.177 1.00 48.25 90 HIS A C 1
ATOM 726 O O . HIS A 1 90 ? 3.111 -14.638 -26.449 1.00 48.25 90 HIS A O 1
ATOM 732 N N . ASN A 1 91 ? 4.427 -15.593 -24.908 1.00 53.56 91 ASN A N 1
ATOM 733 C CA . ASN A 1 91 ? 3.828 -14.907 -23.758 1.00 53.56 91 ASN A CA 1
ATOM 734 C C . ASN A 1 91 ? 4.752 -14.951 -22.524 1.00 53.56 91 ASN A C 1
ATOM 736 O O . ASN A 1 91 ? 5.107 -16.026 -22.048 1.00 53.56 91 ASN A O 1
ATOM 740 N N . THR A 1 92 ? 5.125 -13.793 -21.975 1.00 49.28 92 THR A N 1
ATOM 741 C CA . THR A 1 92 ? 5.927 -13.697 -20.739 1.00 49.28 92 THR A CA 1
ATOM 742 C C . THR A 1 92 ? 5.130 -14.052 -19.481 1.00 49.28 92 THR A C 1
ATOM 744 O O . THR A 1 92 ? 5.726 -14.423 -18.474 1.00 49.28 92 THR A O 1
ATOM 747 N N . ALA A 1 93 ? 3.793 -14.002 -19.527 1.00 50.88 93 ALA A N 1
ATOM 748 C CA . ALA A 1 93 ? 2.934 -14.352 -18.394 1.00 50.88 93 ALA A CA 1
ATOM 749 C C . ALA A 1 93 ? 3.024 -15.839 -18.006 1.00 50.88 93 ALA A C 1
ATOM 751 O O . ALA A 1 93 ? 2.816 -16.175 -16.839 1.00 50.88 93 ALA A O 1
ATOM 752 N N . ASP A 1 94 ? 3.367 -16.715 -18.955 1.00 50.75 94 ASP A N 1
ATOM 753 C CA . ASP A 1 94 ? 3.520 -18.160 -18.721 1.00 50.75 94 ASP A CA 1
ATOM 754 C C . ASP A 1 94 ? 4.806 -18.490 -17.952 1.00 50.75 94 ASP A C 1
ATOM 756 O O . ASP A 1 94 ? 4.934 -19.562 -17.364 1.00 50.75 94 ASP A O 1
ATOM 760 N N . LEU A 1 95 ? 5.752 -17.548 -17.918 1.00 49.66 95 LEU A N 1
ATOM 761 C CA . LEU A 1 95 ? 6.984 -17.660 -17.148 1.00 49.66 95 LEU A CA 1
ATOM 762 C C . LEU A 1 95 ? 6.782 -17.221 -15.692 1.00 49.66 95 LEU A C 1
ATOM 764 O O . LEU A 1 95 ? 7.671 -17.431 -14.880 1.00 49.66 95 LEU A O 1
ATOM 768 N N . MET A 1 96 ? 5.630 -16.650 -15.316 1.00 53.66 96 MET A N 1
ATOM 769 C CA . MET A 1 96 ? 5.420 -16.191 -13.943 1.00 53.66 96 MET A CA 1
ATOM 770 C C . MET A 1 96 ? 5.147 -17.356 -12.980 1.00 53.66 96 MET A C 1
ATOM 772 O O . MET A 1 96 ? 4.063 -17.946 -12.989 1.00 53.66 96 MET A O 1
ATOM 776 N N . ASN A 1 97 ? 6.085 -17.650 -12.077 1.00 58.28 97 ASN A N 1
ATOM 777 C CA . ASN A 1 97 ? 5.870 -18.589 -10.980 1.00 58.28 97 ASN A CA 1
ATOM 778 C C . ASN A 1 97 ? 5.057 -17.930 -9.854 1.00 58.28 97 ASN A C 1
ATOM 780 O O . ASN A 1 97 ? 5.590 -17.380 -8.894 1.00 58.28 97 ASN A O 1
ATOM 784 N N . ARG A 1 98 ? 3.730 -18.019 -9.972 1.00 54.41 98 ARG A N 1
ATOM 785 C CA . ARG A 1 98 ? 2.755 -17.393 -9.057 1.00 54.41 98 ARG A CA 1
ATOM 786 C C . ARG A 1 98 ? 2.813 -17.899 -7.610 1.00 54.41 98 ARG A C 1
ATOM 788 O O . ARG A 1 98 ? 2.185 -17.290 -6.744 1.00 54.41 98 ARG A O 1
ATOM 795 N N . ASP A 1 99 ? 3.525 -18.996 -7.366 1.00 46.97 99 ASP A N 1
ATOM 796 C CA . ASP A 1 99 ? 3.675 -19.635 -6.058 1.00 46.97 99 ASP A CA 1
ATOM 797 C C . ASP A 1 99 ? 5.092 -19.448 -5.462 1.00 46.97 99 ASP A C 1
ATOM 799 O O . ASP A 1 99 ? 5.343 -19.893 -4.341 1.00 46.97 99 ASP A O 1
ATOM 803 N N . SER A 1 100 ? 6.016 -18.794 -6.183 1.00 47.72 100 SER A N 1
ATOM 804 C CA . SER A 1 100 ? 7.424 -18.613 -5.793 1.00 47.72 100 SER A CA 1
ATOM 805 C C . SER A 1 100 ? 7.711 -17.266 -5.145 1.00 47.72 100 SER A C 1
ATOM 807 O O . SER A 1 100 ? 6.975 -16.293 -5.312 1.00 47.72 100 SER A O 1
ATOM 809 N N . THR A 1 101 ? 8.826 -17.224 -4.410 1.00 46.06 101 THR A N 1
ATOM 810 C CA . THR A 1 101 ? 9.378 -15.989 -3.868 1.00 46.06 101 THR A CA 1
ATOM 811 C C . THR A 1 101 ? 10.108 -15.126 -4.896 1.00 46.06 101 THR A C 1
ATOM 813 O O . THR A 1 101 ? 10.234 -13.927 -4.676 1.00 46.06 101 THR A O 1
ATOM 816 N N . ASP A 1 102 ? 10.531 -15.756 -5.991 1.00 49.00 102 ASP A N 1
ATOM 817 C CA . ASP A 1 102 ? 11.013 -15.177 -7.245 1.00 49.00 102 ASP A CA 1
ATOM 818 C C . ASP A 1 102 ? 10.020 -15.601 -8.340 1.00 49.00 102 ASP A C 1
ATOM 820 O O . ASP A 1 102 ? 10.125 -16.708 -8.890 1.00 49.00 102 ASP A O 1
ATOM 824 N N . PRO A 1 103 ? 8.977 -14.795 -8.599 1.00 53.09 103 PRO A N 1
ATOM 825 C CA . PRO A 1 103 ? 7.963 -15.144 -9.576 1.00 53.09 103 PRO A CA 1
ATOM 826 C C . PRO A 1 103 ? 8.461 -15.008 -11.015 1.00 53.09 103 PRO A C 1
ATOM 828 O O . PRO A 1 103 ? 7.727 -15.407 -11.910 1.00 53.09 103 PRO A O 1
ATOM 831 N N . LEU A 1 104 ? 9.661 -14.477 -11.269 1.00 55.06 104 LEU A N 1
ATOM 832 C CA . LEU A 1 104 ? 10.137 -14.190 -12.621 1.00 55.06 104 LEU A CA 1
ATOM 833 C C . LEU A 1 104 ? 11.349 -15.036 -13.054 1.00 55.06 104 LEU A C 1
ATOM 835 O O . LEU A 1 104 ? 11.910 -14.771 -14.114 1.00 55.06 104 LEU A O 1
ATOM 839 N N . TRP A 1 105 ? 11.740 -16.060 -12.287 1.00 48.66 105 TRP A N 1
ATOM 840 C CA . TRP A 1 105 ? 12.881 -16.946 -12.590 1.00 48.66 105 TRP A CA 1
ATOM 841 C C . TRP A 1 105 ? 14.187 -16.184 -12.877 1.00 48.66 105 TRP A C 1
ATOM 843 O O . TRP A 1 105 ? 14.935 -16.537 -13.795 1.00 48.66 105 TRP A O 1
ATOM 853 N N . GLY A 1 106 ? 14.452 -15.108 -12.135 1.00 48.78 106 GLY A N 1
ATOM 854 C CA . GLY A 1 106 ? 15.627 -14.260 -12.354 1.00 48.78 106 GLY A CA 1
ATOM 855 C C . GLY A 1 106 ? 15.534 -13.311 -13.559 1.00 48.78 106 GLY A C 1
ATOM 856 O O . GLY A 1 106 ? 16.562 -12.851 -14.061 1.00 48.78 106 GLY A O 1
ATOM 857 N N . TYR A 1 107 ? 14.329 -12.999 -14.050 1.00 45.44 107 TYR A N 1
ATOM 858 C CA . TYR A 1 107 ? 14.096 -11.814 -14.891 1.00 45.44 107 TYR A CA 1
ATOM 859 C C . TYR A 1 107 ? 14.474 -10.544 -14.102 1.00 45.44 107 TYR A C 1
ATOM 861 O O . TYR A 1 107 ? 14.278 -10.532 -12.889 1.00 45.44 107 TYR A O 1
ATOM 869 N N . PRO A 1 108 ? 14.997 -9.473 -14.733 1.00 51.88 108 PRO A N 1
ATOM 870 C CA . PRO A 1 108 ? 15.560 -8.348 -13.992 1.00 51.88 108 PRO A CA 1
ATOM 871 C C . PRO A 1 108 ? 14.588 -7.755 -12.969 1.00 51.88 108 PRO A C 1
ATOM 873 O O . PRO A 1 108 ? 13.484 -7.338 -13.321 1.00 51.88 108 PRO A O 1
ATOM 876 N N . CYS A 1 109 ? 15.095 -7.717 -11.737 1.00 49.38 109 CYS A N 1
ATOM 877 C CA . CYS A 1 109 ? 14.515 -7.390 -10.431 1.00 49.38 109 CYS A CA 1
ATOM 878 C C . CYS A 1 109 ? 13.294 -6.458 -10.449 1.00 49.38 109 CYS A C 1
ATOM 880 O O . CYS A 1 109 ? 12.245 -6.791 -9.910 1.00 49.38 109 CYS A O 1
ATOM 882 N N . PHE A 1 110 ? 13.379 -5.325 -11.153 1.00 60.91 110 PHE A N 1
ATOM 883 C CA . PHE A 1 110 ? 12.319 -4.307 -11.163 1.00 60.91 110 PHE A CA 1
ATOM 884 C C . PHE A 1 110 ? 11.737 -4.011 -12.551 1.00 60.91 110 PHE A C 1
ATOM 886 O O . PHE A 1 110 ? 10.873 -3.154 -12.687 1.00 60.91 110 PHE A O 1
ATOM 893 N N . GLN A 1 111 ? 12.184 -4.721 -13.595 1.00 67.31 111 GLN A N 1
ATOM 894 C CA . GLN A 1 111 ? 11.734 -4.577 -14.991 1.00 67.31 111 GLN A CA 1
ATOM 895 C C . GLN A 1 111 ? 11.780 -3.145 -15.579 1.00 67.31 111 GLN A C 1
ATOM 897 O O . GLN A 1 111 ? 11.337 -2.960 -16.712 1.00 67.31 111 GLN A O 1
ATOM 902 N N . GLU A 1 112 ? 12.352 -2.167 -14.870 1.00 69.12 112 GLU A N 1
ATOM 903 C CA . GLU A 1 112 ? 12.346 -0.731 -15.199 1.00 69.12 112 GLU A CA 1
ATOM 904 C C . GLU A 1 112 ? 12.823 -0.459 -16.631 1.00 69.12 112 GLU A C 1
ATOM 906 O O . GLU A 1 112 ? 12.116 0.144 -17.435 1.00 69.12 112 GLU A O 1
ATOM 911 N N . ASP A 1 113 ? 13.962 -1.035 -17.029 1.00 71.88 113 ASP A N 1
ATOM 912 C CA . ASP A 1 113 ? 14.497 -0.883 -18.389 1.00 71.88 113 ASP A CA 1
ATOM 913 C C . ASP A 1 113 ? 13.543 -1.412 -19.476 1.00 71.88 113 ASP A C 1
ATOM 915 O O . ASP A 1 113 ? 13.471 -0.861 -20.578 1.00 71.88 113 ASP A O 1
ATOM 919 N N . TYR A 1 114 ? 12.789 -2.479 -19.190 1.00 74.81 114 TYR A N 1
ATOM 920 C CA . TYR A 1 114 ? 11.819 -3.045 -20.134 1.00 74.81 114 TYR A CA 1
ATOM 921 C C . TYR A 1 114 ? 10.557 -2.197 -20.210 1.00 74.81 114 TYR A C 1
ATOM 923 O O . TYR A 1 114 ? 10.028 -1.988 -21.304 1.00 74.81 114 TYR A O 1
ATOM 931 N N . VAL A 1 115 ? 10.091 -1.702 -19.064 1.00 81.06 115 VAL A N 1
ATOM 932 C CA . VAL A 1 115 ? 8.966 -0.773 -18.967 1.00 81.06 115 VAL A CA 1
ATOM 933 C C . VAL A 1 115 ? 9.306 0.502 -19.737 1.00 81.06 115 VAL A C 1
ATOM 935 O O . VAL A 1 115 ? 8.579 0.876 -20.661 1.00 81.06 115 VAL A O 1
ATOM 938 N N . ALA A 1 116 ? 10.468 1.097 -19.471 1.00 84.94 116 ALA A N 1
ATOM 939 C CA . ALA A 1 116 ? 10.956 2.263 -20.189 1.00 84.94 116 ALA A CA 1
ATOM 940 C C . ALA A 1 116 ? 11.152 1.991 -21.684 1.00 84.94 116 ALA A C 1
ATOM 942 O O . ALA A 1 116 ? 10.716 2.786 -22.518 1.00 84.94 116 ALA A O 1
ATOM 943 N N . GLY A 1 117 ? 11.739 0.853 -22.054 1.00 86.69 117 GLY A N 1
ATOM 944 C CA . GLY A 1 117 ? 11.897 0.455 -23.451 1.00 86.69 117 GLY A CA 1
ATOM 945 C C . GLY A 1 117 ? 10.563 0.291 -24.187 1.00 86.69 117 GLY A C 1
ATOM 946 O O . GLY A 1 117 ? 10.469 0.634 -25.364 1.00 86.69 117 GLY A O 1
ATOM 947 N N . TYR A 1 118 ? 9.519 -0.200 -23.513 1.00 85.44 118 TYR A N 1
ATOM 948 C CA . TYR A 1 118 ? 8.178 -0.345 -24.080 1.00 85.44 118 TYR A CA 1
ATOM 949 C C . TYR A 1 118 ? 7.466 1.005 -24.232 1.00 85.44 118 TYR A C 1
ATOM 951 O O . TYR A 1 118 ? 7.005 1.329 -25.326 1.00 85.44 118 TYR A O 1
ATOM 959 N N . PHE A 1 119 ? 7.418 1.816 -23.171 1.00 90.12 119 PHE A N 1
ATOM 960 C CA . PHE A 1 119 ? 6.722 3.109 -23.172 1.00 90.12 119 PHE A CA 1
ATOM 961 C C . PHE A 1 119 ? 7.406 4.186 -24.028 1.00 90.12 119 PHE A C 1
ATOM 963 O O . PHE A 1 119 ? 6.770 5.176 -24.389 1.00 90.12 119 PHE A O 1
ATOM 970 N N . ASN A 1 120 ? 8.675 3.999 -24.403 1.00 91.31 120 ASN A N 1
ATOM 971 C CA . ASN A 1 120 ? 9.380 4.889 -25.329 1.00 91.31 120 ASN A CA 1
ATOM 972 C C . ASN A 1 120 ? 9.207 4.536 -26.817 1.00 91.31 120 ASN A C 1
ATOM 974 O O . ASN A 1 120 ? 9.738 5.239 -27.678 1.00 91.31 120 ASN A O 1
ATOM 978 N N . LYS A 1 121 ? 8.454 3.482 -27.155 1.00 90.31 121 LYS A N 1
ATOM 979 C CA . LYS A 1 121 ? 8.141 3.155 -28.552 1.00 90.31 121 LYS A CA 1
ATOM 980 C C . LYS A 1 121 ? 7.135 4.154 -29.142 1.00 90.31 121 LYS A C 1
ATOM 982 O O . LYS A 1 121 ? 6.106 4.393 -28.504 1.00 90.31 121 LYS A O 1
ATOM 987 N N . PRO A 1 122 ? 7.359 4.688 -30.360 1.00 91.62 122 PRO A N 1
ATOM 988 C CA . PRO A 1 122 ? 6.430 5.622 -30.997 1.00 91.62 122 PRO A CA 1
ATOM 989 C C . PRO A 1 122 ? 5.001 5.084 -31.084 1.00 91.62 122 PRO A C 1
ATOM 991 O O . PRO A 1 122 ? 4.068 5.788 -30.717 1.00 91.62 122 PRO A O 1
ATOM 994 N N . GLU A 1 123 ? 4.834 3.822 -31.482 1.00 93.44 123 GLU A N 1
ATOM 995 C CA . GLU A 1 123 ? 3.525 3.182 -31.620 1.00 93.44 123 GLU A CA 1
ATOM 996 C C . GLU A 1 123 ? 2.787 3.027 -30.283 1.00 93.44 123 GLU A C 1
ATOM 998 O O . GLU A 1 123 ? 1.560 3.113 -30.237 1.00 93.44 123 GLU A O 1
ATOM 1003 N N . VAL A 1 124 ? 3.524 2.843 -29.183 1.00 93.50 124 VAL A N 1
ATOM 1004 C CA . VAL A 1 124 ? 2.952 2.775 -27.833 1.00 93.50 124 VAL A CA 1
ATOM 1005 C C . VAL A 1 124 ? 2.528 4.173 -27.390 1.00 93.50 124 VAL A C 1
ATOM 1007 O O . VAL A 1 124 ? 1.408 4.355 -26.924 1.00 93.50 124 VAL A O 1
ATOM 1010 N N . GLN A 1 125 ? 3.371 5.183 -27.598 1.00 93.50 125 GLN A N 1
ATOM 1011 C CA . GLN A 1 125 ? 3.048 6.575 -27.273 1.00 93.50 125 GLN A CA 1
ATOM 1012 C C . GLN A 1 125 ? 1.842 7.099 -28.060 1.00 93.50 125 GLN A C 1
ATOM 1014 O O . GLN A 1 125 ? 0.982 7.762 -27.483 1.00 93.50 125 GLN A O 1
ATOM 1019 N N . ASP A 1 126 ? 1.737 6.752 -29.344 1.00 93.50 126 ASP A N 1
ATOM 1020 C CA . ASP A 1 126 ? 0.581 7.091 -30.177 1.00 93.50 126 ASP A CA 1
ATOM 1021 C C . ASP A 1 126 ? -0.703 6.422 -29.651 1.00 93.50 126 ASP A C 1
ATOM 1023 O O . ASP A 1 126 ? -1.754 7.066 -29.573 1.00 93.50 126 ASP A O 1
ATOM 1027 N N . ALA A 1 127 ? -0.614 5.160 -29.211 1.00 95.81 127 ALA A N 1
ATOM 1028 C CA . ALA A 1 127 ? -1.730 4.433 -28.603 1.00 95.81 127 ALA A CA 1
ATOM 1029 C C . ALA A 1 127 ? -2.174 5.021 -27.250 1.00 95.81 127 ALA A C 1
ATOM 1031 O O . ALA A 1 127 ? -3.364 5.011 -26.947 1.00 95.81 127 ALA A O 1
ATOM 1032 N N . PHE A 1 128 ? -1.243 5.567 -26.459 1.00 94.69 128 PHE A N 1
ATOM 1033 C CA . PHE A 1 128 ? -1.537 6.309 -25.223 1.00 94.69 128 PHE A CA 1
ATOM 1034 C C . PHE A 1 128 ? -1.878 7.790 -25.460 1.00 94.69 128 PHE A C 1
ATOM 1036 O O . PHE A 1 128 ? -2.107 8.522 -24.497 1.00 94.69 128 PHE A O 1
ATOM 1043 N N . HIS A 1 129 ? -1.928 8.235 -26.721 1.00 95.50 129 HIS A N 1
ATOM 1044 C CA . HIS A 1 129 ? -2.214 9.619 -27.111 1.00 95.50 129 HIS A CA 1
ATOM 1045 C C . HIS A 1 129 ? -1.253 10.645 -26.491 1.00 95.50 129 HIS A C 1
ATOM 1047 O O . HIS A 1 129 ? -1.651 11.757 -26.140 1.00 95.50 129 HIS A O 1
ATOM 1053 N N . ILE A 1 130 ? 0.024 10.279 -26.356 1.00 94.56 130 ILE A N 1
ATOM 1054 C CA . ILE A 1 130 ? 1.067 11.203 -25.910 1.00 94.56 130 ILE A CA 1
ATOM 1055 C C . ILE A 1 130 ? 1.250 12.294 -26.971 1.00 94.56 130 ILE A C 1
ATOM 1057 O O . ILE A 1 130 ? 1.405 12.004 -28.159 1.00 94.56 130 ILE A O 1
ATOM 1061 N N . ASP A 1 131 ? 1.236 13.555 -26.533 1.00 93.25 131 ASP A N 1
ATOM 1062 C CA . ASP A 1 131 ? 1.352 14.719 -27.413 1.00 93.25 131 ASP A CA 1
ATOM 1063 C C . ASP A 1 131 ? 2.609 14.610 -28.308 1.00 93.25 131 ASP A C 1
ATOM 1065 O O . ASP A 1 131 ? 3.719 14.435 -27.788 1.00 93.25 131 ASP A O 1
ATOM 1069 N N . PRO A 1 132 ? 2.490 14.735 -29.646 1.00 90.25 132 PRO A N 1
ATOM 1070 C CA . PRO A 1 132 ? 3.641 14.748 -30.544 1.00 90.25 132 PRO A CA 1
ATOM 1071 C C . PRO A 1 132 ? 4.730 15.761 -30.157 1.00 90.25 132 PRO A C 1
ATOM 1073 O O . PRO A 1 132 ? 5.910 15.489 -30.391 1.00 90.25 132 PRO A O 1
ATOM 1076 N N . ALA A 1 133 ? 4.368 16.887 -29.534 1.00 92.88 133 ALA A N 1
ATOM 1077 C CA . ALA A 1 133 ? 5.314 17.883 -29.036 1.00 92.88 133 ALA A CA 1
ATOM 1078 C C . ALA A 1 133 ? 6.271 17.310 -27.976 1.00 92.88 133 ALA A C 1
ATOM 1080 O O . ALA A 1 133 ? 7.435 17.703 -27.915 1.00 92.88 133 ALA A O 1
ATOM 1081 N N . TRP A 1 134 ? 5.823 16.336 -27.180 1.00 91.00 134 TRP A N 1
ATOM 1082 C CA . TRP A 1 134 ? 6.650 15.676 -26.170 1.00 91.00 134 TRP A CA 1
ATOM 1083 C C . TRP A 1 134 ? 7.794 14.875 -26.815 1.00 91.00 134 TRP A C 1
ATOM 1085 O O . TRP A 1 134 ? 8.944 14.978 -26.385 1.00 91.00 134 TRP A O 1
ATOM 1095 N N . ARG A 1 135 ? 7.510 14.171 -27.923 1.00 85.56 135 ARG A N 1
ATOM 1096 C CA . ARG A 1 135 ? 8.536 13.486 -28.735 1.00 85.56 135 ARG A CA 1
ATOM 1097 C C . ARG A 1 135 ? 9.476 14.473 -29.421 1.00 85.56 135 ARG A C 1
ATOM 1099 O O . ARG A 1 135 ? 10.683 14.259 -29.439 1.00 85.56 135 ARG A O 1
ATOM 1106 N N . GLN A 1 136 ? 8.938 15.565 -29.969 1.00 89.50 136 GLN A N 1
ATOM 1107 C CA . GLN A 1 136 ? 9.739 16.613 -30.618 1.00 89.50 136 GLN A CA 1
ATOM 1108 C C . GLN A 1 136 ? 10.714 17.287 -29.643 1.00 89.50 136 GLN A C 1
ATOM 1110 O O . GLN A 1 136 ? 11.806 17.683 -30.043 1.00 89.50 136 GLN A O 1
ATOM 1115 N N . ALA A 1 137 ? 10.349 17.366 -28.361 1.00 92.88 137 ALA A N 1
ATOM 1116 C CA . ALA A 1 137 ? 11.210 17.851 -27.288 1.00 92.88 137 ALA A CA 1
ATOM 1117 C C . ALA A 1 137 ? 12.271 16.828 -26.824 1.00 92.88 137 ALA A C 1
ATOM 1119 O O . ALA A 1 137 ? 13.008 17.114 -25.881 1.00 92.88 137 ALA A O 1
ATOM 1120 N N . ASN A 1 138 ? 12.366 15.656 -27.469 1.00 87.88 138 ASN A N 1
ATOM 1121 C CA . ASN A 1 138 ? 13.287 14.569 -27.122 1.00 87.88 138 ASN A CA 1
ATOM 1122 C C . ASN A 1 138 ? 13.165 14.121 -25.651 1.00 87.88 138 ASN A C 1
ATOM 1124 O O . ASN A 1 138 ? 14.155 13.775 -25.001 1.00 87.88 138 ASN A O 1
ATOM 1128 N N . LEU A 1 139 ? 11.944 14.169 -25.112 1.00 89.75 139 LEU A N 1
ATOM 1129 C CA . LEU A 1 139 ? 11.637 13.650 -23.787 1.00 89.75 139 LEU A CA 1
ATOM 1130 C C . LEU A 1 139 ? 11.457 12.133 -23.861 1.00 89.75 139 LEU A C 1
ATOM 1132 O O . LEU A 1 139 ? 11.061 11.585 -24.889 1.00 89.75 139 LEU A O 1
ATOM 1136 N N . THR A 1 140 ? 11.783 11.454 -22.765 1.00 89.88 140 THR A N 1
ATOM 1137 C CA . THR A 1 140 ? 11.646 10.002 -22.638 1.00 89.88 140 THR A CA 1
ATOM 1138 C C . THR A 1 140 ? 10.933 9.661 -21.342 1.00 89.88 140 THR A C 1
ATOM 1140 O O . THR A 1 140 ? 10.995 10.395 -20.353 1.00 89.88 140 THR A O 1
ATOM 1143 N N . PHE A 1 141 ? 10.204 8.553 -21.371 1.00 91.31 141 PHE A N 1
ATOM 1144 C CA . PHE A 1 141 ? 9.595 7.970 -20.202 1.00 91.31 141 PHE A CA 1
ATOM 1145 C C . PHE A 1 141 ? 10.720 7.362 -19.371 1.00 91.31 141 PHE A C 1
ATOM 1147 O O . PHE A 1 141 ? 11.578 6.653 -19.904 1.00 91.31 141 PHE A O 1
ATOM 1154 N N . ALA A 1 142 ? 10.678 7.633 -18.076 1.00 85.19 142 ALA A N 1
ATOM 1155 C CA . ALA A 1 142 ? 11.504 7.009 -17.063 1.00 85.19 142 ALA A CA 1
ATOM 1156 C C . ALA A 1 142 ? 10.623 6.775 -15.835 1.00 85.19 142 ALA A C 1
ATOM 1158 O O . ALA A 1 142 ? 9.766 7.611 -15.534 1.00 85.19 142 ALA A O 1
ATOM 1159 N N . ASP A 1 143 ? 10.855 5.675 -15.120 1.00 77.88 143 ASP A N 1
ATOM 1160 C CA . ASP A 1 143 ? 10.052 5.317 -13.946 1.00 77.88 143 ASP A CA 1
ATOM 1161 C C . ASP A 1 143 ? 10.177 6.352 -12.819 1.00 77.88 143 ASP A C 1
ATOM 1163 O O . ASP A 1 143 ? 9.218 6.619 -12.095 1.00 77.88 143 ASP A O 1
ATOM 1167 N N . CYS A 1 144 ? 11.344 6.999 -12.707 1.00 78.88 144 CYS A N 1
ATOM 1168 C CA . CYS A 1 144 ? 11.618 8.041 -11.722 1.00 78.88 144 CYS A CA 1
ATOM 1169 C C . CYS A 1 144 ? 12.181 9.317 -12.363 1.00 78.88 144 CYS A C 1
ATOM 1171 O O . CYS A 1 144 ? 13.018 9.282 -13.266 1.00 78.88 144 CYS A O 1
ATOM 1173 N N . ASN A 1 145 ? 11.782 10.478 -11.831 1.00 82.06 145 ASN A N 1
ATOM 1174 C CA . ASN A 1 145 ? 12.365 11.769 -12.193 1.00 82.06 145 ASN A CA 1
ATOM 1175 C C . ASN A 1 145 ? 13.415 12.191 -11.154 1.00 82.06 145 ASN A C 1
ATOM 1177 O O . ASN A 1 145 ? 13.093 12.795 -10.128 1.00 82.06 145 ASN A O 1
ATOM 1181 N N . ASN A 1 146 ? 14.687 11.912 -11.448 1.00 78.25 146 ASN A N 1
ATOM 1182 C CA . ASN A 1 146 ? 15.808 12.226 -10.555 1.00 78.25 146 ASN A CA 1
ATOM 1183 C C . ASN A 1 146 ? 15.958 13.725 -10.268 1.00 78.25 146 ASN A C 1
ATOM 1185 O O . ASN A 1 146 ? 16.385 14.103 -9.181 1.00 78.25 146 ASN A O 1
ATOM 1189 N N . ASN A 1 147 ? 15.603 14.596 -11.218 1.00 77.94 147 ASN A N 1
ATOM 1190 C CA . ASN A 1 147 ? 15.650 16.039 -10.993 1.00 77.94 147 ASN A CA 1
ATOM 1191 C C . ASN A 1 147 ? 14.621 16.443 -9.929 1.00 77.94 147 ASN A C 1
ATOM 1193 O O . ASN A 1 147 ? 14.972 17.131 -8.972 1.00 77.94 147 ASN A O 1
ATOM 1197 N N . LEU A 1 148 ? 13.383 15.960 -10.053 1.00 78.88 148 LEU A N 1
ATOM 1198 C CA . LEU A 1 148 ? 12.353 16.193 -9.045 1.00 78.88 148 LEU A CA 1
ATOM 1199 C C . LEU A 1 148 ? 12.790 15.641 -7.685 1.00 78.88 148 LEU A C 1
ATOM 1201 O O . LEU A 1 148 ? 12.710 16.366 -6.701 1.00 78.88 148 LEU A O 1
ATOM 1205 N N . TYR A 1 149 ? 13.291 14.403 -7.640 1.00 72.88 149 TYR A N 1
ATOM 1206 C CA . TYR A 1 149 ? 13.766 13.770 -6.408 1.00 72.88 149 TYR A CA 1
ATOM 1207 C C . TYR A 1 149 ? 14.867 14.590 -5.719 1.00 72.88 149 TYR A C 1
ATOM 1209 O O . TYR A 1 149 ? 14.734 14.938 -4.549 1.00 72.88 149 TYR A O 1
ATOM 1217 N N . ASN A 1 150 ? 15.912 14.979 -6.456 1.00 72.81 150 ASN A N 1
ATOM 1218 C CA . ASN A 1 150 ? 17.052 15.726 -5.914 1.00 72.81 150 ASN A CA 1
ATOM 1219 C C . ASN A 1 150 ? 16.681 17.135 -5.431 1.00 72.81 150 ASN A C 1
ATOM 1221 O O . ASN A 1 150 ? 17.352 17.687 -4.560 1.00 72.81 150 ASN A O 1
ATOM 1225 N N . ASN A 1 151 ? 15.635 17.731 -6.008 1.00 79.44 151 ASN A N 1
ATOM 1226 C CA . ASN A 1 151 ? 15.172 19.071 -5.652 1.00 79.44 151 ASN A CA 1
ATOM 1227 C C . ASN A 1 151 ? 13.994 19.064 -4.668 1.00 79.44 151 ASN A C 1
ATOM 1229 O O . ASN A 1 151 ? 13.628 20.121 -4.142 1.00 79.44 151 ASN A O 1
ATOM 1233 N N . TYR A 1 152 ? 13.392 17.902 -4.409 1.00 78.94 152 TYR A N 1
ATOM 1234 C CA . TYR A 1 152 ? 12.287 17.781 -3.475 1.00 78.94 152 TYR A CA 1
ATOM 1235 C C . TYR A 1 152 ? 12.779 18.012 -2.047 1.00 78.94 152 TYR A C 1
ATOM 1237 O O . TYR A 1 152 ? 13.732 17.395 -1.575 1.00 78.94 152 TYR A O 1
ATOM 1245 N N . LYS A 1 153 ? 12.095 18.903 -1.332 1.00 80.50 153 LYS A N 1
ATOM 1246 C CA . LYS A 1 153 ? 12.337 19.144 0.089 1.00 80.50 153 LYS A CA 1
ATOM 1247 C C . LYS A 1 153 ? 11.238 18.457 0.876 1.00 80.50 153 LYS A C 1
ATOM 1249 O O . LYS A 1 153 ? 10.063 18.765 0.677 1.00 80.50 153 LYS A O 1
ATOM 1254 N N . LEU A 1 154 ? 11.621 17.549 1.771 1.00 75.19 154 LEU A N 1
ATOM 1255 C CA . LEU A 1 154 ? 10.676 16.910 2.678 1.00 75.19 154 LEU A CA 1
ATOM 1256 C C . LEU A 1 154 ? 9.960 17.991 3.496 1.00 75.19 154 LEU A C 1
ATOM 1258 O O . LEU A 1 154 ? 10.587 18.746 4.234 1.00 75.19 154 LEU A O 1
ATOM 1262 N N . THR A 1 155 ? 8.646 18.079 3.321 1.00 81.38 155 THR A N 1
ATOM 1263 C CA . THR A 1 155 ? 7.786 19.074 3.979 1.00 81.38 155 THR A CA 1
ATOM 1264 C C . THR A 1 155 ? 7.056 18.507 5.189 1.00 81.38 155 THR A C 1
ATOM 1266 O O . THR A 1 155 ? 6.673 19.265 6.075 1.00 81.38 155 THR A O 1
ATOM 1269 N N . TYR A 1 156 ? 6.886 17.184 5.236 1.00 84.31 156 TYR A N 1
ATOM 1270 C CA . TYR A 1 156 ? 6.191 16.472 6.300 1.00 84.31 156 TYR A CA 1
ATOM 1271 C C . TYR A 1 156 ? 6.969 15.206 6.641 1.00 84.31 156 TYR A C 1
ATOM 1273 O O . TYR A 1 156 ? 7.219 14.376 5.771 1.00 84.31 156 TYR A O 1
ATOM 1281 N N . ASP A 1 157 ? 7.351 15.075 7.902 1.00 85.31 157 ASP A N 1
ATOM 1282 C CA . ASP A 1 157 ? 8.080 13.935 8.457 1.00 85.31 157 ASP A CA 1
ATOM 1283 C C . ASP A 1 157 ? 7.195 13.031 9.334 1.00 85.31 157 ASP A C 1
ATOM 1285 O O . ASP A 1 157 ? 7.590 11.908 9.661 1.00 85.31 157 ASP A O 1
ATOM 1289 N N . ASP A 1 158 ? 5.993 13.501 9.679 1.00 92.38 158 ASP A N 1
ATOM 1290 C CA . ASP A 1 158 ? 4.970 12.775 10.425 1.00 92.38 158 ASP A CA 1
ATOM 1291 C C . ASP A 1 158 ? 3.606 12.873 9.728 1.00 92.38 158 ASP A C 1
ATOM 1293 O O . ASP A 1 158 ? 3.051 13.958 9.528 1.00 92.38 158 ASP A O 1
ATOM 1297 N N . MET A 1 159 ? 3.040 11.719 9.376 1.00 95.94 159 MET A N 1
ATOM 1298 C CA . MET A 1 159 ? 1.731 11.629 8.740 1.00 95.94 159 MET A CA 1
ATOM 1299 C C . MET A 1 159 ? 0.558 11.627 9.727 1.00 95.94 159 MET A C 1
ATOM 1301 O O . MET A 1 159 ? -0.590 11.700 9.278 1.00 95.94 159 MET A O 1
ATOM 1305 N N . GLN A 1 160 ? 0.806 11.573 11.043 1.00 97.12 160 GLN A N 1
ATOM 1306 C CA . GLN A 1 160 ? -0.243 11.514 12.069 1.00 97.12 160 GLN A CA 1
ATOM 1307 C C . GLN A 1 160 ? -1.325 12.601 11.914 1.00 97.12 160 GLN A C 1
ATOM 1309 O O . GLN A 1 160 ? -2.499 12.225 11.903 1.00 97.12 160 GLN A O 1
ATOM 1314 N N . PRO A 1 161 ? -1.003 13.896 11.697 1.00 97.56 161 PRO A N 1
ATOM 1315 C CA . PRO A 1 161 ? -2.032 14.932 11.563 1.00 97.56 161 PRO A CA 1
ATOM 1316 C C . PRO A 1 161 ? -3.027 14.650 10.429 1.00 97.56 161 PRO A C 1
ATOM 1318 O O . PRO A 1 161 ? -4.215 14.932 10.543 1.00 97.56 161 PRO A O 1
ATOM 1321 N N . TYR A 1 162 ? -2.573 14.028 9.338 1.00 97.12 162 TYR A N 1
ATOM 1322 C CA . TYR A 1 162 ? -3.445 13.681 8.216 1.00 97.12 162 TYR A CA 1
ATOM 1323 C C . TYR A 1 162 ? -4.353 12.493 8.523 1.00 97.12 162 TYR A C 1
ATOM 1325 O O . TYR A 1 162 ? -5.486 12.459 8.043 1.00 97.12 162 TYR A O 1
ATOM 1333 N N . PHE A 1 163 ? -3.871 11.521 9.301 1.00 97.94 163 PHE A N 1
ATOM 1334 C CA . PHE A 1 163 ? -4.720 10.446 9.809 1.00 97.94 163 PHE A CA 1
ATOM 1335 C C . PHE A 1 163 ? -5.784 11.012 10.745 1.00 97.94 163 PHE A C 1
ATOM 1337 O O . PHE A 1 163 ? -6.953 10.692 10.574 1.00 97.94 163 PHE A O 1
ATOM 1344 N N . GLU A 1 164 ? -5.412 11.903 11.663 1.00 97.88 164 GLU A N 1
ATOM 1345 C CA . GLU A 1 164 ? -6.343 12.553 12.593 1.00 97.88 164 GLU A CA 1
ATOM 1346 C C . GLU A 1 164 ? -7.418 13.364 11.863 1.00 97.88 164 GLU A C 1
ATOM 1348 O O . GLU A 1 164 ? -8.601 13.231 12.179 1.00 97.88 164 GLU A O 1
ATOM 1353 N N . THR A 1 165 ? -7.046 14.129 10.830 1.00 97.69 165 THR A N 1
ATOM 1354 C CA . THR A 1 165 ? -8.015 14.821 9.968 1.00 97.69 165 THR A CA 1
ATOM 1355 C C . THR A 1 165 ? -8.999 13.839 9.327 1.00 97.69 165 THR A C 1
ATOM 1357 O O . THR A 1 165 ? -10.209 14.050 9.405 1.00 97.69 165 THR A O 1
ATOM 1360 N N . MET A 1 166 ? -8.514 12.736 8.740 1.00 97.12 166 MET A N 1
ATOM 1361 C CA . MET A 1 166 ? -9.391 11.718 8.141 1.00 97.12 166 MET A CA 1
ATOM 1362 C C . MET A 1 166 ? -10.295 11.053 9.188 1.00 97.12 166 MET A C 1
ATOM 1364 O O . MET A 1 166 ? -11.492 10.919 8.958 1.00 97.12 166 MET A O 1
ATOM 1368 N N . ILE A 1 167 ? -9.751 10.679 10.349 1.00 97.62 167 ILE A N 1
ATOM 1369 C CA . ILE A 1 167 ? -10.490 10.050 11.454 1.00 97.62 167 ILE A CA 1
ATOM 1370 C C . ILE A 1 167 ? -11.588 10.980 11.980 1.00 97.62 167 ILE A C 1
ATOM 1372 O O . ILE A 1 167 ? -12.670 10.513 12.331 1.00 97.62 167 ILE A O 1
ATOM 1376 N N . LYS A 1 168 ? -11.323 12.288 12.039 1.00 96.81 168 LYS A N 1
ATOM 1377 C CA . LYS A 1 168 ? -12.286 13.297 12.486 1.00 96.81 168 LYS A CA 1
ATOM 1378 C C . LYS A 1 168 ? -13.410 13.518 11.473 1.00 96.81 168 LYS A C 1
ATOM 1380 O O . LYS A 1 168 ? -14.558 13.688 11.879 1.00 96.81 168 LYS A O 1
ATOM 1385 N N . ASN A 1 169 ? -13.077 13.561 10.185 1.00 95.31 169 ASN A N 1
ATOM 1386 C CA . ASN A 1 169 ? -13.993 14.026 9.144 1.00 95.31 169 ASN A CA 1
ATOM 1387 C C . ASN A 1 169 ? -14.764 12.896 8.445 1.00 95.31 169 ASN A C 1
ATOM 1389 O O . ASN A 1 169 ? -15.799 13.161 7.838 1.00 95.31 169 ASN A O 1
ATOM 1393 N N . LEU A 1 170 ? -14.275 11.653 8.504 1.00 95.06 170 LEU A N 1
ATOM 1394 C CA . LEU A 1 170 ? -14.851 10.515 7.785 1.00 95.06 170 LEU A CA 1
ATOM 1395 C C . LEU A 1 170 ? -15.538 9.525 8.735 1.00 95.06 170 LEU A C 1
ATOM 1397 O O . LEU A 1 170 ? -15.159 9.367 9.897 1.00 95.06 170 LEU A O 1
ATOM 1401 N N . ALA A 1 171 ? -16.545 8.833 8.208 1.00 94.88 171 ALA A N 1
ATOM 1402 C CA . ALA A 1 171 ? -17.249 7.726 8.847 1.00 94.88 171 ALA A CA 1
ATOM 1403 C C . ALA A 1 171 ? -17.410 6.578 7.842 1.00 94.88 171 ALA A C 1
ATOM 1405 O O . ALA A 1 171 ? -17.373 6.821 6.632 1.00 94.88 171 ALA A O 1
ATOM 1406 N N . ASP A 1 172 ? -17.573 5.350 8.342 1.00 95.75 172 ASP A N 1
ATOM 1407 C CA . ASP A 1 172 ? -17.628 4.129 7.522 1.00 95.75 172 ASP A CA 1
ATOM 1408 C C . ASP A 1 172 ? -16.420 4.028 6.574 1.00 95.75 172 ASP A C 1
ATOM 1410 O O . ASP A 1 172 ? -16.563 3.849 5.360 1.00 95.75 172 ASP A O 1
ATOM 1414 N N . PHE A 1 173 ? -15.226 4.229 7.136 1.00 96.81 173 PHE A N 1
ATOM 1415 C CA . PHE A 1 173 ? -13.985 4.373 6.383 1.00 96.81 173 PHE A CA 1
ATOM 1416 C C . PHE A 1 173 ? -12.964 3.314 6.777 1.00 96.81 173 PHE A C 1
ATOM 1418 O O . PHE A 1 173 ? -12.760 3.043 7.963 1.00 96.81 173 PHE A O 1
ATOM 1425 N N . HIS A 1 174 ? -12.291 2.745 5.778 1.00 97.56 174 HIS A N 1
ATOM 1426 C CA . HIS A 1 174 ? -11.356 1.641 5.977 1.00 97.56 174 HIS A CA 1
ATOM 1427 C C . HIS A 1 174 ? -9.976 1.976 5.411 1.00 97.56 174 HIS A C 1
ATOM 1429 O O . HIS A 1 174 ? -9.815 2.241 4.220 1.00 97.56 174 HIS A O 1
ATOM 1435 N N . ILE A 1 175 ? -8.965 1.967 6.274 1.00 98.38 175 ILE A N 1
ATOM 1436 C CA . ILE A 1 175 ? -7.560 2.077 5.892 1.00 98.38 175 ILE A CA 1
ATOM 1437 C C . ILE A 1 175 ? -6.932 0.686 5.923 1.00 98.38 175 ILE A C 1
ATOM 1439 O O . ILE A 1 175 ? -7.010 -0.006 6.935 1.00 98.38 175 ILE A O 1
ATOM 1443 N N . LEU A 1 176 ? -6.262 0.310 4.842 1.00 98.69 176 LEU A N 1
ATOM 1444 C CA . LEU A 1 176 ? -5.356 -0.828 4.797 1.00 98.69 176 LEU A CA 1
ATOM 1445 C C . LEU A 1 176 ? -3.916 -0.314 4.767 1.00 98.69 176 LEU A C 1
ATOM 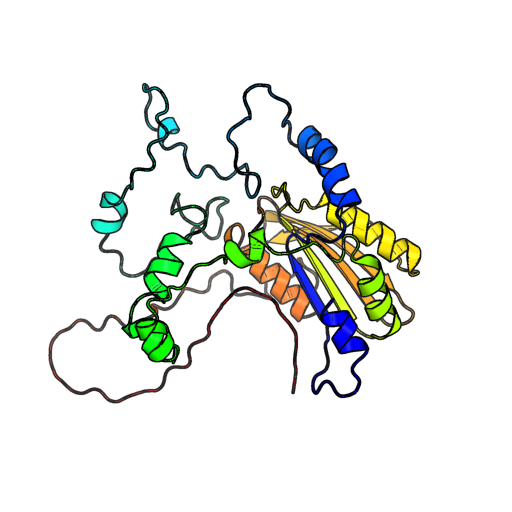1447 O O . LEU A 1 176 ? -3.521 0.372 3.831 1.00 98.69 176 LEU A O 1
ATOM 1451 N N . ILE A 1 177 ? -3.123 -0.676 5.764 1.00 98.56 177 ILE A N 1
ATOM 1452 C CA . ILE A 1 177 ? -1.667 -0.563 5.742 1.00 98.56 177 ILE A CA 1
ATOM 1453 C C . ILE A 1 177 ? -1.124 -1.961 5.493 1.00 98.56 177 ILE A C 1
ATOM 1455 O O . ILE A 1 177 ? -1.447 -2.881 6.241 1.00 98.56 177 ILE A O 1
ATOM 1459 N N . TYR A 1 178 ? -0.332 -2.142 4.446 1.00 98.44 178 TYR A N 1
ATOM 1460 C CA . TYR A 1 178 ? 0.290 -3.425 4.152 1.00 98.44 178 TYR A CA 1
ATOM 1461 C C . TYR A 1 178 ? 1.782 -3.248 3.902 1.00 98.44 178 TYR A C 1
ATOM 1463 O O . TYR A 1 178 ? 2.205 -2.302 3.249 1.00 98.44 178 TYR A O 1
ATOM 1471 N N . ASN A 1 179 ? 2.589 -4.167 4.415 1.00 97.69 179 ASN A N 1
ATOM 1472 C CA . ASN A 1 179 ? 4.036 -4.128 4.260 1.00 97.69 179 ASN A CA 1
ATOM 1473 C C . ASN A 1 179 ? 4.550 -5.499 3.849 1.00 97.69 179 ASN A C 1
ATOM 1475 O O . ASN A 1 179 ? 4.164 -6.518 4.431 1.00 97.69 179 ASN A O 1
ATOM 1479 N N . GLY A 1 180 ? 5.481 -5.524 2.907 1.00 94.50 180 GLY A N 1
ATOM 1480 C CA . GLY A 1 180 ? 6.358 -6.674 2.753 1.00 94.50 180 GLY A CA 1
ATOM 1481 C C . GLY A 1 180 ? 7.212 -6.866 4.007 1.00 94.50 180 GLY A C 1
ATOM 1482 O O . GLY A 1 180 ? 7.771 -5.901 4.533 1.00 94.50 180 GLY A O 1
ATOM 1483 N N . ASP A 1 181 ? 7.290 -8.089 4.539 1.00 91.62 181 ASP A N 1
ATOM 1484 C CA . ASP A 1 181 ? 8.071 -8.340 5.760 1.00 91.62 181 ASP A CA 1
ATOM 1485 C C . ASP A 1 181 ? 9.593 -8.312 5.531 1.00 91.62 181 ASP A C 1
ATOM 1487 O O . ASP A 1 181 ? 10.338 -8.250 6.513 1.00 91.62 181 ASP A O 1
ATOM 1491 N N . VAL A 1 182 ? 10.047 -8.265 4.268 1.00 87.56 182 VAL A N 1
ATOM 1492 C CA . VAL A 1 182 ? 11.471 -8.211 3.897 1.00 87.56 182 VAL A CA 1
ATOM 1493 C C . VAL A 1 182 ? 11.951 -6.860 3.347 1.00 87.56 182 VAL A C 1
ATOM 1495 O O . VAL A 1 182 ? 13.140 -6.721 3.052 1.00 87.56 182 VAL A O 1
ATOM 1498 N N . ASP A 1 183 ? 11.069 -5.858 3.265 1.00 86.25 183 ASP A N 1
ATOM 1499 C CA . ASP A 1 183 ? 11.446 -4.469 2.967 1.00 86.25 183 ASP A CA 1
ATOM 1500 C C . ASP A 1 183 ? 12.158 -3.835 4.164 1.00 86.25 183 ASP A C 1
ATOM 1502 O O . ASP A 1 183 ? 11.657 -3.884 5.292 1.00 86.25 183 ASP A O 1
ATOM 1506 N N . THR A 1 184 ? 13.303 -3.195 3.923 1.00 76.94 184 THR A N 1
ATOM 1507 C CA . THR A 1 184 ? 14.034 -2.480 4.977 1.00 76.94 184 THR A CA 1
ATOM 1508 C C . THR A 1 184 ? 13.877 -0.976 4.938 1.00 76.94 184 THR A C 1
ATOM 1510 O O . THR A 1 184 ? 14.023 -0.339 5.984 1.00 76.94 184 THR A O 1
ATOM 1513 N N . VAL A 1 185 ? 13.539 -0.415 3.778 1.00 77.44 185 VAL A N 1
ATOM 1514 C CA . VAL A 1 185 ? 13.382 1.028 3.603 1.00 77.44 185 VAL A CA 1
ATOM 1515 C C . VAL A 1 185 ? 12.101 1.487 4.283 1.00 77.44 185 VAL A C 1
ATOM 1517 O O . VAL A 1 185 ? 12.162 2.372 5.132 1.00 77.44 185 VAL A O 1
ATOM 1520 N N . CYS A 1 186 ? 10.976 0.826 4.000 1.00 87.25 186 CYS A N 1
ATOM 1521 C CA . CYS A 1 186 ? 9.667 1.101 4.600 1.00 87.25 186 CYS A CA 1
ATOM 1522 C C . CYS A 1 186 ? 9.141 -0.124 5.363 1.00 87.25 186 CYS A C 1
ATOM 1524 O O . CYS A 1 186 ? 8.071 -0.680 5.090 1.00 87.25 186 CYS A O 1
ATOM 1526 N N . ASN A 1 187 ? 9.950 -0.577 6.320 1.00 88.38 187 ASN A N 1
ATOM 1527 C CA . ASN A 1 187 ? 9.722 -1.833 7.013 1.00 88.38 187 ASN A CA 1
ATOM 1528 C C . ASN A 1 187 ? 8.454 -1.842 7.888 1.00 88.38 187 ASN A C 1
ATOM 1530 O O . ASN A 1 187 ? 8.070 -0.849 8.515 1.00 88.38 187 ASN A O 1
ATOM 1534 N N . PHE A 1 188 ? 7.862 -3.031 8.013 1.00 94.31 188 PHE A N 1
ATOM 1535 C CA . PHE A 1 188 ? 6.597 -3.246 8.719 1.00 94.31 188 PHE A CA 1
ATOM 1536 C C . PHE A 1 188 ? 6.613 -2.867 10.211 1.00 94.31 188 PHE A C 1
ATOM 1538 O O . PHE A 1 188 ? 5.552 -2.640 10.793 1.00 94.31 188 PHE A O 1
ATOM 1545 N N . LEU A 1 189 ? 7.781 -2.824 10.870 1.00 94.19 189 LEU A N 1
ATOM 1546 C CA . LEU A 1 189 ? 7.864 -2.455 12.288 1.00 94.19 189 LEU A CA 1
ATOM 1547 C C . LEU A 1 189 ? 7.643 -0.953 12.479 1.00 94.19 189 LEU A C 1
ATOM 1549 O O . LEU A 1 189 ? 6.993 -0.563 13.450 1.00 94.19 189 LEU A O 1
ATOM 1553 N N . GLY A 1 190 ? 8.178 -0.126 11.577 1.00 94.25 190 GLY A N 1
ATOM 1554 C CA . GLY A 1 190 ? 7.967 1.321 11.581 1.00 94.25 190 GLY A CA 1
ATOM 1555 C C . GLY A 1 190 ? 6.487 1.665 11.437 1.00 94.25 190 GLY A C 1
ATOM 1556 O O . GLY A 1 190 ? 5.927 2.360 12.289 1.00 94.25 190 GLY A O 1
ATOM 1557 N N . ASP A 1 191 ? 5.846 1.086 10.424 1.00 96.19 191 ASP A N 1
ATOM 1558 C CA . ASP A 1 191 ? 4.435 1.320 10.117 1.00 96.19 191 ASP A CA 1
ATOM 1559 C C . ASP A 1 191 ? 3.496 0.767 11.189 1.00 96.19 191 ASP A C 1
ATOM 1561 O O . ASP A 1 191 ? 2.592 1.476 11.637 1.00 96.19 191 ASP A O 1
ATOM 1565 N N . ALA A 1 192 ? 3.742 -0.448 11.692 1.00 96.25 192 ALA A N 1
ATOM 1566 C CA . ALA A 1 192 ? 2.936 -1.010 12.774 1.00 96.25 192 ALA A CA 1
ATOM 1567 C C . ALA A 1 192 ? 3.003 -0.152 14.044 1.00 96.25 192 ALA A C 1
ATOM 1569 O O . ALA A 1 192 ? 1.973 0.119 14.657 1.00 96.25 192 ALA A O 1
ATOM 1570 N N . ARG A 1 193 ? 4.197 0.326 14.424 1.00 96.06 193 ARG A N 1
ATOM 1571 C CA . ARG A 1 193 ? 4.344 1.226 15.578 1.00 96.06 193 ARG A CA 1
ATOM 1572 C C . ARG A 1 193 ? 3.658 2.568 15.337 1.00 96.06 193 ARG A C 1
ATOM 1574 O O . ARG A 1 193 ? 3.072 3.122 16.263 1.00 96.06 193 ARG A O 1
ATOM 1581 N N . PHE A 1 194 ? 3.751 3.113 14.124 1.00 97.81 194 PHE A N 1
ATOM 1582 C CA . PHE A 1 194 ? 3.093 4.370 13.778 1.00 97.81 194 PHE A CA 1
ATOM 1583 C C . PHE A 1 194 ? 1.571 4.257 13.913 1.00 97.81 194 PHE A C 1
ATOM 1585 O O . PHE A 1 194 ? 0.953 5.099 14.566 1.00 97.81 194 PHE A O 1
ATOM 1592 N N . ILE A 1 195 ? 0.971 3.194 13.373 1.00 98.19 195 ILE A N 1
ATOM 1593 C CA . ILE A 1 195 ? -0.473 2.973 13.495 1.00 98.19 195 ILE A CA 1
ATOM 1594 C C . ILE A 1 195 ? -0.887 2.716 14.940 1.00 98.19 195 ILE A C 1
ATOM 1596 O O . ILE A 1 195 ? -1.903 3.256 15.362 1.00 98.19 195 ILE A O 1
ATOM 1600 N N . ASP A 1 196 ? -0.090 1.992 15.723 1.00 97.75 196 ASP A N 1
ATOM 1601 C CA . ASP A 1 196 ? -0.344 1.796 17.153 1.00 97.75 196 ASP A CA 1
ATOM 1602 C C . ASP A 1 196 ? -0.422 3.131 17.925 1.00 97.75 196 ASP A C 1
ATOM 1604 O O . ASP A 1 196 ? -1.350 3.364 18.706 1.00 97.75 196 ASP A O 1
ATOM 1608 N N . LYS A 1 197 ? 0.490 4.069 17.622 1.00 97.88 197 LYS A N 1
ATOM 1609 C CA . LYS A 1 197 ? 0.473 5.441 18.160 1.00 97.88 197 LYS A CA 1
ATOM 1610 C C . LYS A 1 197 ? -0.790 6.200 17.736 1.00 97.88 197 LYS A C 1
ATOM 1612 O O . LYS A 1 197 ? -1.457 6.790 18.586 1.00 97.88 197 LYS A O 1
ATOM 1617 N N . VAL A 1 198 ? -1.123 6.190 16.441 1.00 98.31 198 VAL A N 1
ATOM 1618 C CA . VAL A 1 198 ? -2.321 6.866 15.901 1.00 98.31 198 VAL A CA 1
ATOM 1619 C C . VAL A 1 198 ? -3.591 6.298 16.535 1.00 98.31 198 VAL A C 1
ATOM 1621 O O . VAL A 1 198 ? -4.448 7.058 16.985 1.00 98.31 198 VAL A O 1
ATOM 1624 N N . ALA A 1 199 ? -3.699 4.975 16.612 1.00 98.06 199 ALA A N 1
ATOM 1625 C CA . ALA A 1 199 ? -4.827 4.264 17.191 1.00 98.06 199 ALA A CA 1
ATOM 1626 C C . ALA A 1 199 ? -5.025 4.624 18.670 1.00 98.06 199 ALA A C 1
ATOM 1628 O O . ALA A 1 199 ? -6.123 5.032 19.064 1.00 98.06 199 ALA A O 1
ATOM 1629 N N . SER A 1 200 ? -3.949 4.554 19.459 1.00 97.88 200 SER A N 1
ATOM 1630 C CA . SER A 1 200 ? -3.950 4.888 20.888 1.00 97.88 200 SER A CA 1
ATOM 1631 C C . SER A 1 200 ? -4.381 6.333 21.147 1.00 97.88 200 SER A C 1
ATOM 1633 O O . SER A 1 200 ? -5.152 6.597 22.068 1.00 97.88 200 SER A O 1
ATOM 1635 N N . ALA A 1 201 ? -3.938 7.275 20.309 1.00 97.94 201 ALA A N 1
ATOM 1636 C CA . ALA A 1 201 ? -4.292 8.689 20.436 1.00 97.94 201 ALA A CA 1
ATOM 1637 C C . ALA A 1 201 ? -5.752 9.000 20.049 1.00 97.94 201 ALA A C 1
ATOM 1639 O O . ALA A 1 201 ? -6.285 10.030 20.456 1.00 97.94 201 ALA A O 1
ATOM 1640 N N . ASN A 1 202 ? -6.409 8.128 19.275 1.00 98.19 202 ASN A N 1
ATOM 1641 C CA . ASN A 1 202 ? -7.704 8.416 18.647 1.00 98.19 202 ASN A CA 1
ATOM 1642 C C . ASN A 1 202 ? -8.851 7.493 19.102 1.00 98.19 202 ASN A C 1
ATOM 1644 O O . ASN A 1 202 ? -9.926 7.485 18.491 1.00 98.19 202 ASN A O 1
ATOM 1648 N N . GLY A 1 203 ? -8.651 6.744 20.191 1.00 97.31 203 GLY A N 1
ATOM 1649 C CA . GLY A 1 203 ? -9.690 5.908 20.801 1.00 97.31 203 GLY A CA 1
ATOM 1650 C C . GLY A 1 203 ? -10.051 4.675 19.973 1.00 97.31 203 GLY A C 1
ATOM 1651 O O . GLY A 1 203 ? -11.213 4.267 19.946 1.00 97.31 203 GLY A O 1
ATOM 1652 N N . PHE A 1 204 ? -9.076 4.110 19.261 1.00 98.56 204 PHE A N 1
ATOM 1653 C CA . PHE A 1 204 ? -9.228 2.814 18.609 1.00 98.56 204 PHE A CA 1
ATOM 1654 C C . PHE A 1 204 ? -8.983 1.681 19.606 1.00 98.56 204 PHE A C 1
ATOM 1656 O O . PHE A 1 204 ? -8.182 1.800 20.530 1.00 98.56 204 PHE A O 1
ATOM 1663 N N . THR A 1 205 ? -9.637 0.551 19.368 1.00 98.12 205 THR A N 1
ATOM 1664 C CA . THR A 1 205 ? -9.395 -0.714 20.067 1.00 98.12 205 THR A CA 1
ATOM 1665 C C . THR A 1 205 ? -8.901 -1.756 19.078 1.00 98.12 205 THR A C 1
ATOM 1667 O O . THR A 1 205 ? -9.330 -1.755 17.925 1.00 98.12 205 THR A O 1
ATOM 1670 N N . HIS A 1 206 ? -8.053 -2.680 19.516 1.00 97.62 206 HIS A N 1
ATOM 1671 C CA . HIS A 1 206 ? -7.610 -3.802 18.692 1.00 97.62 206 HIS A CA 1
ATOM 1672 C C . HIS A 1 206 ? -7.452 -5.070 19.535 1.00 97.62 206 HIS A C 1
ATOM 1674 O O . HIS A 1 206 ? -7.221 -5.002 20.740 1.00 97.62 206 HIS A O 1
ATOM 1680 N N . GLY A 1 207 ? -7.588 -6.225 18.884 1.00 93.38 207 GLY A N 1
ATOM 1681 C CA . GLY A 1 207 ? -7.273 -7.527 19.470 1.00 93.38 207 GLY A CA 1
ATOM 1682 C C . GLY A 1 207 ? -5.851 -7.978 19.144 1.00 93.38 207 GLY A C 1
ATOM 1683 O O . GLY A 1 207 ? -5.033 -7.204 18.630 1.00 93.38 207 GLY A O 1
ATOM 1684 N N . ASP A 1 208 ? -5.579 -9.254 19.404 1.00 94.75 208 ASP A N 1
ATOM 1685 C CA . ASP A 1 208 ? -4.318 -9.894 19.040 1.00 94.75 208 ASP A CA 1
ATOM 1686 C C . ASP A 1 208 ? -4.131 -9.963 17.524 1.00 94.75 208 ASP A C 1
ATOM 1688 O O . ASP A 1 208 ? -5.086 -10.046 16.744 1.00 94.75 208 ASP A O 1
ATOM 1692 N N . ARG A 1 209 ? -2.866 -9.986 17.108 1.00 95.50 209 ARG A N 1
ATOM 1693 C CA . ARG A 1 209 ? -2.478 -10.185 15.715 1.00 95.50 209 ARG A CA 1
ATOM 1694 C C . ARG A 1 209 ? -2.920 -11.570 15.231 1.00 95.50 209 ARG A C 1
ATOM 1696 O O . ARG A 1 209 ? -2.626 -12.584 15.858 1.00 95.50 209 ARG A O 1
ATOM 1703 N N . GLN A 1 210 ? -3.585 -11.606 14.085 1.00 96.94 210 GLN A N 1
ATOM 1704 C CA . GLN A 1 210 ? -4.128 -12.811 13.469 1.00 96.94 210 GLN A CA 1
ATOM 1705 C C . GLN A 1 210 ? -3.272 -13.242 12.280 1.00 96.94 210 GLN A C 1
ATOM 1707 O O . GLN A 1 210 ? -2.665 -12.417 11.600 1.00 96.94 210 GLN A O 1
ATOM 1712 N N . ARG A 1 211 ? -3.221 -14.546 12.006 1.00 97.00 211 ARG A N 1
ATOM 1713 C CA . ARG A 1 211 ? -2.603 -15.062 10.777 1.00 97.00 211 ARG A CA 1
ATOM 1714 C C . ARG A 1 211 ? -3.584 -14.961 9.610 1.00 97.00 211 ARG A C 1
ATOM 1716 O O . ARG A 1 211 ? -4.783 -15.178 9.795 1.00 97.00 211 ARG A O 1
ATOM 1723 N N . TRP A 1 212 ? -3.074 -14.726 8.408 1.00 96.19 212 TRP A N 1
ATOM 1724 C CA . TRP A 1 212 ? -3.853 -14.889 7.183 1.00 96.19 212 TRP A CA 1
ATOM 1725 C C . TRP A 1 212 ? -3.121 -15.788 6.191 1.00 96.19 212 TRP A C 1
ATOM 1727 O O . TRP A 1 212 ? -1.888 -15.836 6.145 1.00 96.19 212 TRP A O 1
ATOM 1737 N N . ASN A 1 213 ? -3.897 -16.554 5.431 1.00 90.06 213 ASN A N 1
ATOM 1738 C CA . ASN A 1 213 ? -3.376 -17.558 4.516 1.00 90.06 213 ASN A CA 1
ATOM 1739 C C . ASN A 1 213 ? -3.770 -17.242 3.080 1.00 90.06 213 ASN A C 1
ATOM 1741 O O . ASN A 1 213 ? -4.899 -16.843 2.803 1.00 90.06 213 ASN A O 1
ATOM 1745 N N . PHE A 1 214 ? -2.849 -17.517 2.166 1.00 85.88 214 PHE A N 1
ATOM 1746 C CA . PHE A 1 214 ? -3.131 -17.624 0.745 1.00 85.88 214 PHE A CA 1
ATOM 1747 C C . PHE A 1 214 ? -3.112 -19.109 0.397 1.00 85.88 214 PHE A C 1
ATOM 1749 O O . PHE A 1 214 ? -2.109 -19.801 0.603 1.00 85.88 214 PHE A O 1
ATOM 1756 N N . ARG A 1 215 ? -4.246 -19.629 -0.083 1.00 84.81 215 ARG A N 1
ATOM 1757 C CA . ARG A 1 215 ? -4.459 -21.074 -0.257 1.00 84.81 215 ARG A CA 1
ATOM 1758 C C . ARG A 1 215 ? -4.179 -21.825 1.059 1.00 84.81 215 ARG A C 1
ATOM 1760 O O . ARG A 1 215 ? -4.891 -21.640 2.040 1.00 84.81 215 ARG A O 1
ATOM 1767 N N . ARG A 1 216 ? -3.155 -22.684 1.085 1.00 82.38 216 ARG A N 1
ATOM 1768 C CA . ARG A 1 216 ? -2.749 -23.492 2.251 1.00 82.38 216 ARG A CA 1
ATOM 1769 C C . ARG A 1 216 ? -1.450 -23.002 2.900 1.00 82.38 216 ARG A C 1
ATOM 1771 O O . ARG A 1 216 ? -0.900 -23.706 3.739 1.00 82.38 216 ARG A O 1
ATOM 1778 N N . GLN A 1 217 ? -0.947 -21.839 2.491 1.00 85.31 217 GLN A N 1
ATOM 1779 C CA . GLN A 1 217 ? 0.320 -21.285 2.958 1.00 85.31 217 GLN A CA 1
ATOM 1780 C C . GLN A 1 217 ? 0.083 -20.020 3.779 1.00 85.31 217 GLN A C 1
ATOM 1782 O O . GLN A 1 217 ? -0.802 -19.218 3.470 1.00 85.31 217 GLN A O 1
ATOM 1787 N N . LEU A 1 218 ? 0.900 -19.840 4.817 1.00 89.38 218 LEU A N 1
ATOM 1788 C CA . LEU A 1 218 ? 0.912 -18.614 5.604 1.00 89.38 218 LEU A CA 1
ATOM 1789 C C . LEU A 1 218 ? 1.349 -17.456 4.704 1.00 89.38 218 LEU A C 1
ATOM 1791 O O . LEU A 1 218 ? 2.495 -17.416 4.261 1.00 89.38 218 LEU A O 1
ATOM 1795 N N . ALA A 1 219 ? 0.443 -16.513 4.468 1.00 92.19 219 ALA A N 1
ATOM 1796 C CA . ALA A 1 219 ? 0.712 -15.338 3.651 1.00 92.19 219 ALA A CA 1
ATOM 1797 C C . ALA A 1 219 ? 1.145 -14.132 4.489 1.00 92.19 219 ALA A C 1
ATOM 1799 O O . ALA A 1 219 ? 1.734 -13.205 3.950 1.00 92.19 219 ALA A O 1
ATOM 1800 N N . GLY A 1 220 ? 0.918 -14.167 5.802 1.00 96.62 220 GLY A N 1
ATOM 1801 C CA . GLY A 1 220 ? 1.438 -13.187 6.744 1.00 96.62 220 GLY A CA 1
ATOM 1802 C C . GLY A 1 220 ? 0.537 -13.041 7.961 1.00 96.62 220 GLY A C 1
ATOM 1803 O O . GLY A 1 220 ? -0.177 -13.971 8.351 1.00 96.62 220 GLY A O 1
ATOM 1804 N N . PHE A 1 221 ? 0.568 -11.857 8.561 1.00 97.94 221 PHE A N 1
ATOM 1805 C CA . PHE A 1 221 ? -0.228 -11.531 9.736 1.00 97.94 221 PHE A CA 1
ATOM 1806 C C . PHE A 1 221 ? -0.972 -10.216 9.550 1.00 97.94 221 PHE A C 1
ATOM 1808 O O . PHE A 1 221 ? -0.526 -9.360 8.797 1.00 97.94 221 PHE A O 1
ATOM 1815 N N . TYR A 1 222 ? -2.087 -10.044 10.251 1.00 97.75 222 TYR A N 1
ATOM 1816 C CA . TYR A 1 222 ? -2.844 -8.803 10.255 1.00 97.75 222 TYR A CA 1
ATOM 1817 C C . TYR A 1 222 ? -3.316 -8.434 11.656 1.00 97.75 222 TYR A C 1
ATOM 1819 O O . TYR A 1 222 ? -3.544 -9.300 12.500 1.00 97.75 222 TYR A O 1
ATOM 1827 N N . GLN A 1 223 ? -3.462 -7.140 11.911 1.00 97.94 223 GLN A N 1
ATOM 1828 C CA . GLN A 1 223 ? -4.033 -6.616 13.142 1.00 97.94 223 GLN A CA 1
ATOM 1829 C C . GLN A 1 223 ? -5.037 -5.522 12.805 1.00 97.94 223 GLN A C 1
ATOM 1831 O O . GLN A 1 223 ? -4.724 -4.594 12.061 1.00 97.94 223 GLN A O 1
ATOM 1836 N N . ARG A 1 224 ? -6.253 -5.671 13.332 1.00 98.06 224 ARG A N 1
ATOM 1837 C CA . ARG A 1 224 ? -7.379 -4.782 13.058 1.00 98.06 224 ARG A CA 1
ATOM 1838 C C . ARG A 1 224 ? -7.610 -3.839 14.228 1.00 98.06 224 ARG A C 1
ATOM 1840 O O . ARG A 1 224 ? -7.858 -4.291 15.345 1.00 98.06 224 ARG A O 1
ATOM 1847 N N . TYR A 1 225 ? -7.592 -2.548 13.933 1.00 98.62 225 TYR A N 1
ATOM 1848 C CA . TYR A 1 225 ? -7.931 -1.461 14.835 1.00 98.62 225 TYR A CA 1
ATOM 1849 C C . TYR A 1 225 ? -9.301 -0.912 14.442 1.00 98.62 225 TYR A C 1
ATOM 1851 O O . TYR A 1 225 ? -9.525 -0.548 13.288 1.00 98.62 225 TYR A O 1
ATOM 1859 N N . THR A 1 226 ? -10.224 -0.827 15.393 1.00 98.31 226 THR A N 1
ATOM 1860 C CA . THR A 1 226 ? -11.592 -0.347 15.160 1.00 98.31 226 THR A CA 1
ATOM 1861 C C . THR A 1 226 ? -11.926 0.823 16.066 1.00 98.31 226 THR A C 1
ATOM 1863 O O . THR A 1 226 ? -11.635 0.787 17.262 1.00 98.31 226 THR A O 1
ATOM 1866 N N . ARG A 1 227 ? -12.620 1.821 15.524 1.00 98.19 227 ARG A N 1
ATOM 1867 C CA . ARG A 1 227 ? -13.199 2.930 16.279 1.00 98.19 227 ARG A CA 1
ATOM 1868 C C . ARG A 1 227 ? -14.712 2.928 16.109 1.00 98.19 227 ARG A C 1
ATOM 1870 O O . ARG A 1 227 ? -15.239 3.3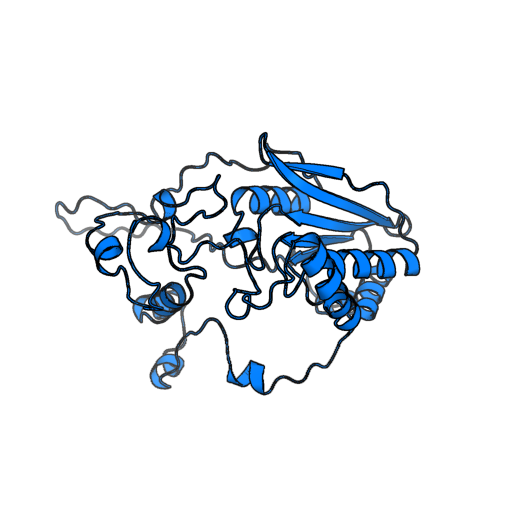45 15.078 1.00 98.19 227 ARG A O 1
ATOM 1877 N N . ALA A 1 228 ? -15.412 2.481 17.150 1.00 96.75 228 ALA A N 1
ATOM 1878 C CA . ALA A 1 228 ? -16.866 2.313 17.125 1.00 96.75 228 ALA A CA 1
ATOM 1879 C C . ALA A 1 228 ? -17.627 3.628 16.876 1.00 96.75 228 ALA A C 1
ATOM 1881 O O . ALA A 1 228 ? -18.664 3.619 16.225 1.00 96.75 228 ALA A O 1
ATOM 1882 N N . ALA A 1 229 ? -17.092 4.762 17.343 1.00 97.31 229 ALA A N 1
ATOM 1883 C CA . ALA A 1 229 ? -17.759 6.064 17.273 1.00 97.31 229 ALA A CA 1
ATOM 1884 C C . ALA A 1 229 ? -18.098 6.541 15.844 1.00 97.31 229 ALA A C 1
ATOM 1886 O O . ALA A 1 229 ? -18.994 7.364 15.683 1.00 97.31 229 ALA A O 1
ATOM 1887 N N . ASN A 1 230 ? -17.392 6.060 14.819 1.00 96.62 230 ASN A N 1
ATOM 1888 C CA . ASN A 1 230 ? -17.640 6.411 13.415 1.00 96.62 230 ASN A CA 1
ATOM 1889 C C . ASN A 1 230 ? -17.423 5.239 12.446 1.00 96.62 230 ASN A C 1
ATOM 1891 O O . ASN A 1 230 ? -17.209 5.471 11.258 1.00 96.62 230 ASN A O 1
ATOM 1895 N N . ASN A 1 231 ? -17.453 3.999 12.947 1.00 96.94 231 ASN A N 1
ATOM 1896 C CA . ASN A 1 231 ? -17.201 2.794 12.153 1.00 96.94 231 ASN A CA 1
ATOM 1897 C C . ASN A 1 231 ? -15.917 2.904 11.299 1.00 96.94 231 ASN A C 1
ATOM 1899 O O . ASN A 1 231 ? -15.908 2.625 10.101 1.00 96.94 231 ASN A O 1
ATOM 1903 N N . PHE A 1 232 ? -14.839 3.397 11.914 1.00 98.00 232 PHE A N 1
ATOM 1904 C CA . PHE A 1 232 ? -13.551 3.574 11.247 1.00 98.00 232 PHE A CA 1
ATOM 1905 C C . PHE A 1 232 ? -12.657 2.371 11.537 1.00 98.00 232 PHE A C 1
ATOM 1907 O O . PHE A 1 232 ? -12.497 1.977 12.696 1.00 98.00 232 PHE A O 1
ATOM 1914 N N . VAL A 1 233 ? -12.060 1.802 10.494 1.00 98.19 233 VAL A N 1
ATOM 1915 C CA . VAL A 1 233 ? -11.212 0.611 10.587 1.00 98.19 233 VAL A CA 1
ATOM 1916 C C . VAL A 1 233 ? -9.831 0.915 10.020 1.00 98.19 233 VAL A C 1
ATOM 1918 O O . VAL A 1 233 ? -9.710 1.518 8.956 1.00 98.19 233 VAL A O 1
ATOM 1921 N N . ILE A 1 234 ? -8.786 0.484 10.722 1.00 98.50 234 ILE A N 1
ATOM 1922 C CA . ILE A 1 234 ? -7.414 0.459 10.216 1.00 98.50 234 ILE A CA 1
ATOM 1923 C C . ILE A 1 234 ? -6.906 -0.973 10.350 1.00 98.50 234 ILE A C 1
ATOM 1925 O O . ILE A 1 234 ? -6.810 -1.495 11.458 1.00 98.50 234 ILE A O 1
ATOM 1929 N N . ASP A 1 235 ? -6.580 -1.607 9.234 1.00 98.50 235 ASP A N 1
ATOM 1930 C CA . ASP A 1 235 ? -5.914 -2.903 9.218 1.00 98.50 235 ASP A CA 1
ATOM 1931 C C . ASP A 1 235 ? -4.425 -2.715 8.936 1.00 98.50 235 ASP A C 1
ATOM 1933 O O . ASP A 1 235 ? -4.061 -1.991 8.014 1.00 98.50 235 ASP A O 1
ATOM 1937 N N . VAL A 1 236 ? -3.569 -3.380 9.710 1.00 98.38 236 VAL A N 1
ATOM 1938 C CA . VAL A 1 236 ? -2.116 -3.422 9.490 1.00 98.38 236 VAL A CA 1
ATOM 1939 C C . VAL A 1 236 ? -1.713 -4.846 9.147 1.00 98.38 236 VAL A C 1
ATOM 1941 O O . VAL A 1 236 ? -1.890 -5.743 9.972 1.00 98.38 236 VAL A O 1
ATOM 1944 N N . LEU A 1 237 ? -1.186 -5.056 7.943 1.00 98.00 237 LEU A N 1
ATOM 1945 C CA . LEU A 1 237 ? -0.864 -6.359 7.371 1.00 98.00 237 LEU A CA 1
ATOM 1946 C C . LEU A 1 237 ? 0.626 -6.496 7.077 1.00 98.00 237 LEU A C 1
ATOM 1948 O O . LEU A 1 237 ? 1.257 -5.585 6.552 1.00 98.00 237 LEU A O 1
ATOM 1952 N N . THR A 1 238 ? 1.162 -7.686 7.322 1.00 97.88 238 THR A N 1
ATOM 1953 C CA . THR A 1 238 ? 2.411 -8.137 6.711 1.00 97.88 238 THR A CA 1
ATOM 1954 C C . THR A 1 238 ? 2.122 -9.106 5.573 1.00 97.88 238 THR A C 1
ATOM 1956 O O . THR A 1 238 ? 1.197 -9.920 5.664 1.00 97.88 238 THR A O 1
ATOM 1959 N N . VAL A 1 239 ? 2.944 -9.047 4.527 1.00 96.25 239 VAL A N 1
ATOM 1960 C CA . VAL A 1 239 ? 2.949 -9.995 3.412 1.00 96.25 239 VAL A CA 1
ATOM 1961 C C . VAL A 1 239 ? 4.281 -10.734 3.407 1.00 96.25 239 VAL A C 1
ATOM 1963 O O . VAL A 1 239 ? 5.345 -10.151 3.205 1.00 96.25 239 VAL A O 1
ATOM 1966 N N . LYS A 1 240 ? 4.209 -12.036 3.673 1.00 91.00 240 LYS A N 1
ATOM 1967 C CA . LYS A 1 240 ? 5.359 -12.892 3.923 1.00 91.00 240 LYS A CA 1
ATOM 1968 C C . LYS A 1 240 ? 6.227 -13.065 2.677 1.00 91.00 240 LYS A C 1
ATOM 1970 O O . LYS A 1 240 ? 5.790 -13.585 1.647 1.00 91.00 240 LYS A O 1
ATOM 1975 N N . GLY A 1 241 ? 7.497 -12.716 2.829 1.00 84.12 241 GLY A N 1
ATOM 1976 C CA . GLY A 1 241 ? 8.548 -12.768 1.826 1.00 84.12 241 GLY A CA 1
ATOM 1977 C C . GLY A 1 241 ? 8.461 -11.684 0.748 1.00 84.12 241 GLY A C 1
ATOM 1978 O O . GLY A 1 241 ? 9.225 -11.755 -0.208 1.00 84.12 241 GLY A O 1
ATOM 1979 N N . ALA A 1 242 ? 7.543 -10.724 0.861 1.00 87.31 242 ALA A N 1
ATOM 1980 C CA . ALA A 1 242 ? 7.503 -9.576 -0.041 1.00 87.31 242 ALA A CA 1
ATOM 1981 C C . ALA A 1 242 ? 8.462 -8.473 0.429 1.00 87.31 242 ALA A C 1
ATOM 1983 O O . ALA A 1 242 ? 8.598 -8.248 1.635 1.00 87.31 242 ALA A O 1
ATOM 1984 N N . GLY A 1 243 ? 9.106 -7.796 -0.518 1.00 86.25 243 GLY A N 1
ATOM 1985 C CA . GLY A 1 243 ? 9.916 -6.604 -0.314 1.00 86.25 243 GLY A CA 1
ATOM 1986 C C . GLY A 1 243 ? 9.088 -5.328 -0.453 1.00 86.25 243 GLY A C 1
ATOM 1987 O O . GLY A 1 243 ? 7.935 -5.258 -0.013 1.00 86.25 243 GLY A O 1
ATOM 1988 N N . HIS A 1 244 ? 9.698 -4.284 -1.015 1.00 86.62 244 HIS A N 1
ATOM 1989 C CA . HIS A 1 244 ? 9.074 -2.965 -1.142 1.00 86.62 244 HIS A CA 1
ATOM 1990 C C . HIS A 1 244 ? 7.885 -2.966 -2.114 1.00 86.62 244 HIS A C 1
ATOM 1992 O O . HIS A 1 244 ? 6.838 -2.379 -1.838 1.00 86.62 244 HIS A O 1
ATOM 1998 N N . MET A 1 245 ? 8.012 -3.676 -3.237 1.00 87.44 245 MET A N 1
ATOM 1999 C CA . MET A 1 245 ? 6.975 -3.782 -4.263 1.00 87.44 245 MET A CA 1
ATOM 2000 C C . MET A 1 245 ? 6.126 -5.040 -4.044 1.00 87.44 245 MET A C 1
ATOM 2002 O O . MET A 1 245 ? 6.165 -5.989 -4.819 1.00 87.44 245 MET A O 1
ATOM 2006 N N . VAL A 1 246 ? 5.305 -5.047 -2.993 1.00 90.00 246 VAL A N 1
ATOM 2007 C CA . VAL A 1 246 ? 4.554 -6.242 -2.556 1.00 90.00 246 VAL A CA 1
ATOM 2008 C C . VAL A 1 246 ? 3.777 -6.968 -3.670 1.00 90.00 246 VAL A C 1
ATOM 2010 O O . VAL A 1 246 ? 3.865 -8.198 -3.728 1.00 90.00 246 VAL A O 1
ATOM 2013 N N . PRO A 1 247 ? 3.054 -6.284 -4.584 1.00 90.19 247 PRO A N 1
ATOM 2014 C CA . PRO A 1 247 ? 2.367 -6.963 -5.684 1.00 90.19 247 PRO A CA 1
ATOM 2015 C C . PRO A 1 247 ? 3.307 -7.586 -6.721 1.00 90.19 247 PRO A C 1
ATOM 2017 O O . PRO A 1 247 ? 2.907 -8.552 -7.367 1.00 90.19 247 PRO A O 1
ATOM 2020 N N . LEU A 1 248 ? 4.524 -7.051 -6.876 1.00 82.69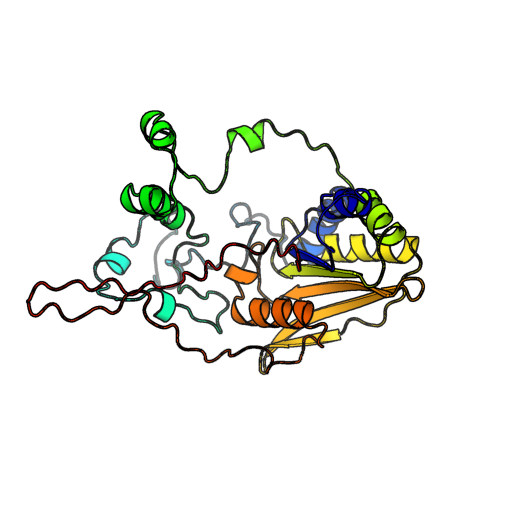 248 LEU A N 1
ATOM 2021 C CA . LEU A 1 248 ? 5.559 -7.613 -7.744 1.00 82.69 248 LEU A CA 1
ATOM 2022 C C . LEU A 1 248 ? 6.095 -8.915 -7.140 1.00 82.69 248 LEU A C 1
ATOM 2024 O O . LEU A 1 248 ? 6.087 -9.947 -7.805 1.00 82.69 248 LEU A O 1
ATOM 2028 N N . ASP A 1 249 ? 6.461 -8.889 -5.857 1.00 79.25 249 ASP A N 1
ATOM 2029 C CA . ASP A 1 249 ? 7.035 -10.051 -5.175 1.00 79.25 249 ASP A CA 1
ATOM 2030 C C . ASP A 1 249 ? 5.992 -11.148 -4.912 1.00 79.25 249 ASP A C 1
ATOM 2032 O O . ASP A 1 249 ? 6.272 -12.343 -5.006 1.00 79.25 249 ASP A O 1
ATOM 2036 N N . ARG A 1 250 ? 4.770 -10.767 -4.518 1.00 83.88 250 ARG A N 1
ATOM 2037 C CA . ARG A 1 250 ? 3.704 -11.686 -4.079 1.00 83.88 250 ARG A CA 1
ATOM 2038 C C . ARG A 1 250 ? 2.380 -11.385 -4.781 1.00 83.88 250 ARG A C 1
ATOM 2040 O O . ARG A 1 250 ? 1.412 -11.020 -4.108 1.00 83.88 250 ARG A O 1
ATOM 2047 N N . PRO A 1 251 ? 2.270 -11.589 -6.105 1.00 84.44 251 PRO A N 1
ATOM 2048 C CA . PRO A 1 251 ? 1.086 -11.198 -6.874 1.00 84.44 251 PRO A CA 1
ATOM 2049 C C . PRO A 1 251 ? -0.196 -11.904 -6.412 1.00 84.44 251 PRO A C 1
ATOM 2051 O O . PRO A 1 251 ? -1.224 -11.257 -6.220 1.00 84.44 251 PRO A O 1
ATOM 2054 N N . GLY A 1 252 ? -0.142 -13.219 -6.166 1.00 84.81 252 GLY A N 1
ATOM 2055 C CA . GLY A 1 252 ? -1.295 -14.001 -5.699 1.00 84.81 252 GLY A CA 1
ATOM 2056 C C . GLY A 1 252 ? -1.824 -13.543 -4.331 1.00 84.81 252 GLY A C 1
ATOM 2057 O O . GLY A 1 252 ? -2.979 -13.113 -4.242 1.00 84.81 252 GLY A O 1
ATOM 2058 N N . PRO A 1 253 ? -0.996 -13.581 -3.267 1.00 90.19 253 PRO A N 1
ATOM 2059 C CA . PRO A 1 253 ? -1.374 -13.072 -1.950 1.00 90.19 253 PRO A CA 1
ATOM 2060 C C . PRO A 1 253 ? -1.829 -11.608 -1.971 1.00 90.19 253 PRO A C 1
ATOM 2062 O O . PRO A 1 253 ? -2.815 -11.275 -1.317 1.00 90.19 253 PRO A O 1
ATOM 2065 N N . SER A 1 254 ? -1.168 -10.750 -2.755 1.00 92.69 254 SER A N 1
ATOM 2066 C CA . SER A 1 254 ? -1.532 -9.331 -2.884 1.00 92.69 254 SER A CA 1
ATOM 2067 C C . SER A 1 254 ? -2.908 -9.141 -3.506 1.00 92.69 254 SER A C 1
ATOM 2069 O O . SER A 1 254 ? -3.693 -8.330 -3.018 1.00 92.69 254 SER A O 1
ATOM 2071 N N . LEU A 1 255 ? -3.234 -9.917 -4.545 1.00 92.25 255 LEU A N 1
ATOM 2072 C CA . LEU A 1 255 ? -4.547 -9.871 -5.181 1.00 92.25 255 LEU A CA 1
ATOM 2073 C C . LEU A 1 255 ? -5.653 -10.318 -4.216 1.00 92.25 255 LEU A C 1
ATOM 2075 O O . LEU A 1 255 ? -6.706 -9.681 -4.162 1.00 92.25 255 LEU A O 1
ATOM 2079 N N . GLN A 1 256 ? -5.420 -11.371 -3.422 1.00 93.31 256 GLN A N 1
ATOM 2080 C CA . GLN A 1 256 ? -6.366 -11.803 -2.385 1.00 93.31 256 GLN A CA 1
ATOM 2081 C C . GLN A 1 256 ? -6.542 -10.716 -1.319 1.00 93.31 256 GLN A C 1
ATOM 2083 O O . GLN A 1 256 ? -7.670 -10.366 -0.978 1.00 93.31 256 GLN A O 1
ATOM 2088 N N . MET A 1 257 ? -5.431 -10.167 -0.821 1.00 96.31 257 MET A N 1
ATOM 2089 C CA . MET A 1 257 ? -5.409 -9.116 0.193 1.00 96.31 257 MET A CA 1
ATOM 2090 C C . MET A 1 257 ? -6.211 -7.896 -0.254 1.00 96.31 257 MET A C 1
ATOM 2092 O O . MET A 1 257 ? -7.142 -7.496 0.447 1.00 96.31 257 MET A O 1
ATOM 2096 N N . ILE A 1 258 ? -5.892 -7.331 -1.426 1.00 96.44 258 ILE A N 1
ATOM 2097 C CA . ILE A 1 258 ? -6.592 -6.143 -1.910 1.00 96.44 258 ILE A CA 1
ATOM 2098 C C . ILE A 1 258 ? -8.061 -6.466 -2.167 1.00 96.44 258 ILE A C 1
ATOM 2100 O O . ILE A 1 258 ? -8.912 -5.738 -1.681 1.00 96.44 258 ILE A O 1
ATOM 2104 N N . THR A 1 259 ? -8.385 -7.592 -2.814 1.00 95.12 259 THR A N 1
ATOM 2105 C CA . THR A 1 259 ? -9.776 -7.977 -3.107 1.00 95.12 259 THR A CA 1
ATOM 2106 C C . THR A 1 259 ? -10.608 -8.135 -1.838 1.00 95.12 259 THR A C 1
ATOM 2108 O O . THR A 1 259 ? -11.755 -7.690 -1.798 1.00 95.12 259 THR A O 1
ATOM 2111 N N . ASN A 1 260 ? -10.045 -8.750 -0.795 1.00 95.88 260 ASN A N 1
ATOM 2112 C CA . ASN A 1 260 ? -10.735 -8.905 0.480 1.00 95.88 260 ASN A CA 1
ATOM 2113 C C . ASN A 1 260 ? -10.901 -7.563 1.194 1.00 95.88 260 ASN A C 1
ATOM 2115 O O . ASN A 1 260 ? -11.979 -7.312 1.722 1.00 95.88 260 ASN A O 1
ATOM 2119 N N . PHE A 1 261 ? -9.917 -6.665 1.119 1.00 96.81 261 PHE A N 1
ATOM 2120 C CA . PHE A 1 261 ? -10.079 -5.285 1.576 1.00 96.81 261 PHE A CA 1
ATOM 2121 C C . PHE A 1 261 ? -11.206 -4.556 0.822 1.00 96.81 261 PHE A C 1
ATOM 2123 O O . PHE A 1 261 ? -12.108 -4.023 1.462 1.00 96.81 261 PHE A O 1
ATOM 2130 N N . LEU A 1 262 ? -11.242 -4.620 -0.519 1.00 94.62 262 LEU A N 1
ATOM 2131 C CA . LEU A 1 262 ? -12.294 -3.972 -1.327 1.00 94.62 262 LEU A CA 1
ATOM 2132 C C . LEU A 1 262 ? -13.698 -4.477 -0.981 1.00 94.62 262 LEU A C 1
ATOM 2134 O O . LEU A 1 262 ? -14.666 -3.723 -1.039 1.00 94.62 262 LEU A O 1
ATOM 2138 N N . LYS A 1 263 ? -13.812 -5.767 -0.659 1.00 93.62 263 LYS A N 1
ATOM 2139 C CA . LYS A 1 263 ? -15.080 -6.427 -0.330 1.00 93.62 263 LYS A CA 1
ATOM 2140 C C . LYS A 1 263 ? -15.419 -6.373 1.163 1.00 93.62 263 LYS A C 1
ATOM 2142 O O . LYS A 1 263 ? -16.460 -6.897 1.542 1.00 93.62 263 LYS A O 1
ATOM 2147 N N . ASN A 1 264 ? -14.567 -5.765 1.995 1.00 92.38 264 ASN A N 1
ATOM 2148 C CA . ASN A 1 264 ? -14.664 -5.795 3.458 1.00 92.38 264 ASN A CA 1
ATOM 2149 C C . ASN A 1 264 ? -14.808 -7.228 4.024 1.00 92.38 264 ASN A C 1
ATOM 2151 O O . ASN A 1 264 ? -15.619 -7.513 4.905 1.00 92.38 264 ASN A O 1
ATOM 2155 N N . ASN A 1 265 ? -14.024 -8.146 3.467 1.00 94.06 265 ASN A N 1
ATOM 2156 C CA . ASN A 1 265 ? -13.997 -9.565 3.794 1.00 94.06 265 ASN A CA 1
ATOM 2157 C C . ASN A 1 265 ? -12.859 -9.897 4.769 1.00 94.06 265 ASN A C 1
ATOM 2159 O O . ASN A 1 265 ? -11.881 -9.159 4.895 1.00 94.06 265 ASN A O 1
ATOM 2163 N N . ASP A 1 266 ? -12.948 -11.061 5.418 1.00 93.50 266 ASP A N 1
ATOM 2164 C CA . ASP A 1 266 ? -11.805 -11.634 6.133 1.00 93.50 266 ASP A CA 1
ATOM 2165 C C . ASP A 1 266 ? -10.675 -11.983 5.150 1.00 93.50 266 ASP A C 1
ATOM 2167 O O . ASP A 1 266 ? -10.917 -12.529 4.069 1.00 93.50 266 ASP A O 1
ATOM 2171 N N . TYR A 1 267 ? -9.427 -11.695 5.525 1.00 95.00 267 TYR A N 1
ATOM 2172 C CA . TYR A 1 267 ? -8.265 -11.913 4.663 1.00 95.00 267 TYR A CA 1
ATOM 2173 C C . TYR A 1 267 ? -7.997 -13.393 4.342 1.00 95.00 267 TYR A C 1
ATOM 2175 O O . TYR A 1 267 ? -7.307 -13.661 3.361 1.00 95.00 267 TYR A O 1
ATOM 2183 N N . ASN A 1 268 ? -8.560 -14.347 5.095 1.00 92.31 268 ASN A N 1
ATOM 2184 C CA . ASN A 1 268 ? -8.481 -15.789 4.823 1.00 92.31 268 ASN A CA 1
ATOM 2185 C C . ASN A 1 268 ? -9.509 -16.286 3.793 1.00 92.31 268 ASN A C 1
ATOM 2187 O O . ASN A 1 268 ? -9.483 -17.463 3.424 1.00 92.31 268 ASN A O 1
ATOM 2191 N N . ILE A 1 269 ? -10.421 -15.433 3.318 1.00 88.31 269 ILE A N 1
ATOM 2192 C CA . ILE A 1 269 ? -11.375 -15.807 2.270 1.00 88.31 269 ILE A CA 1
ATOM 2193 C C . ILE A 1 269 ? -10.616 -15.944 0.944 1.00 88.31 269 ILE A C 1
ATOM 2195 O O . ILE A 1 269 ? -10.280 -14.953 0.299 1.00 88.31 269 ILE A O 1
ATOM 2199 N N . GLY A 1 270 ? -10.322 -17.188 0.556 1.00 77.62 270 GLY A N 1
ATOM 2200 C CA . GLY A 1 270 ? -9.526 -17.520 -0.634 1.00 77.62 270 GLY A CA 1
ATOM 2201 C C . GLY A 1 270 ? -10.326 -17.753 -1.921 1.00 77.62 270 GLY A C 1
ATOM 2202 O O . GLY A 1 270 ? -9.732 -17.901 -2.981 1.00 77.62 270 GLY A O 1
ATOM 2203 N N . ASN A 1 271 ? -11.661 -17.786 -1.858 1.00 78.25 271 ASN A N 1
ATOM 2204 C CA . ASN A 1 271 ? -12.536 -17.898 -3.037 1.00 78.25 271 ASN A CA 1
ATOM 2205 C C . ASN A 1 271 ? -12.934 -16.528 -3.617 1.00 78.25 271 ASN A C 1
ATOM 2207 O O . ASN A 1 271 ? -13.766 -16.453 -4.519 1.00 78.25 271 ASN A O 1
ATOM 2211 N N . SER A 1 272 ? -12.375 -15.438 -3.085 1.00 75.75 272 SER A N 1
ATOM 2212 C CA . SER A 1 272 ? -12.654 -14.081 -3.554 1.00 75.75 272 SER A CA 1
ATOM 2213 C C . SER A 1 272 ? -11.967 -13.750 -4.880 1.00 75.75 272 SER A C 1
ATOM 2215 O O . SER A 1 272 ? -12.366 -12.771 -5.520 1.00 75.75 272 SER A O 1
ATOM 2217 N N . ILE A 1 273 ? -10.988 -14.571 -5.278 1.00 80.25 273 ILE A N 1
ATOM 2218 C CA . ILE A 1 273 ? -10.164 -14.443 -6.479 1.00 80.25 273 ILE A CA 1
ATOM 2219 C C . ILE A 1 273 ? -10.050 -15.796 -7.197 1.00 80.25 273 ILE A C 1
ATOM 2221 O O . ILE A 1 273 ? -9.973 -16.846 -6.557 1.00 80.25 273 ILE A O 1
ATOM 2225 N N . ASP A 1 274 ? -9.991 -15.776 -8.528 1.00 76.44 274 ASP A N 1
ATOM 2226 C CA . ASP A 1 274 ? -9.624 -16.959 -9.310 1.00 76.44 274 ASP A CA 1
ATOM 2227 C C . ASP A 1 274 ? -8.097 -17.035 -9.435 1.00 76.44 274 ASP A C 1
ATOM 2229 O O . ASP A 1 274 ? -7.488 -16.528 -10.376 1.00 76.44 274 ASP A O 1
ATOM 2233 N N . ALA A 1 275 ? -7.462 -17.691 -8.463 1.00 68.50 275 ALA A N 1
ATOM 2234 C CA . ALA A 1 275 ? -6.020 -17.925 -8.483 1.00 68.50 275 ALA A CA 1
ATOM 2235 C C . ALA A 1 275 ? -5.581 -18.961 -9.545 1.00 68.50 275 ALA A C 1
ATOM 2237 O O . ALA A 1 275 ? -4.390 -19.267 -9.625 1.00 68.50 275 ALA A O 1
ATOM 2238 N N . THR A 1 276 ? -6.515 -19.531 -10.314 1.00 68.62 276 THR A N 1
ATOM 2239 C CA . THR A 1 276 ? -6.266 -20.491 -11.404 1.00 68.62 276 THR A CA 1
ATOM 2240 C C . THR A 1 276 ? -6.496 -19.899 -12.794 1.00 68.62 276 THR A C 1
ATOM 2242 O O . THR A 1 276 ? -6.218 -20.577 -13.786 1.00 68.62 276 THR A O 1
ATOM 2245 N N . ALA A 1 277 ? -6.933 -18.635 -12.864 1.00 64.69 277 ALA A N 1
ATOM 2246 C CA . ALA A 1 277 ? -7.213 -17.932 -14.106 1.00 64.69 277 ALA A CA 1
ATOM 2247 C C . ALA A 1 277 ? -6.017 -18.021 -15.064 1.00 64.69 277 ALA A C 1
ATOM 2249 O O . ALA A 1 277 ? -4.913 -17.536 -14.768 1.00 64.69 277 ALA A O 1
ATOM 2250 N N . GLN A 1 278 ? -6.252 -18.657 -16.211 1.00 60.62 278 GLN A N 1
ATOM 2251 C CA . GLN A 1 278 ? -5.282 -18.752 -17.292 1.00 60.62 278 GLN A CA 1
ATOM 2252 C C . GLN A 1 278 ? -5.236 -17.401 -18.013 1.00 60.62 278 GLN A C 1
ATOM 2254 O O . GLN A 1 278 ? -6.285 -16.937 -18.479 1.00 60.62 278 GLN A O 1
ATOM 2259 N N . PRO A 1 279 ? -4.067 -16.741 -18.082 1.00 61.12 279 PRO A N 1
ATOM 2260 C CA . PRO A 1 279 ? -3.946 -15.489 -18.808 1.00 61.12 279 PRO A CA 1
ATOM 2261 C C . PRO A 1 279 ? -4.270 -15.758 -20.279 1.00 61.12 279 PRO A C 1
ATOM 2263 O O . PRO A 1 279 ? -3.648 -16.600 -20.921 1.00 61.12 279 PRO A O 1
ATOM 2266 N N . GLN A 1 280 ? -5.279 -15.069 -20.810 1.00 57.00 280 GLN A N 1
ATOM 2267 C CA . GLN A 1 280 ? -5.550 -15.124 -22.243 1.00 57.00 280 GLN A CA 1
ATOM 2268 C C . GLN A 1 280 ? -4.421 -14.378 -22.970 1.00 57.00 280 GLN A C 1
ATOM 2270 O O . GLN A 1 280 ? -3.997 -13.322 -22.486 1.00 57.00 280 GLN A O 1
ATOM 2275 N N . PRO A 1 281 ? -3.908 -14.894 -24.100 1.00 58.69 281 PRO A N 1
ATOM 2276 C CA . PRO A 1 281 ? -2.893 -14.187 -24.866 1.00 58.69 281 PRO A CA 1
ATOM 2277 C C . PRO A 1 281 ? -3.413 -12.799 -25.269 1.00 58.69 281 PRO A C 1
ATOM 2279 O O . PRO A 1 281 ? -4.528 -12.661 -25.772 1.00 58.69 281 PRO A O 1
ATOM 2282 N N . LEU A 1 282 ? -2.593 -11.767 -25.038 1.00 52.69 282 LEU A N 1
ATOM 2283 C CA . LEU A 1 282 ? -2.932 -10.354 -25.284 1.00 52.69 282 LEU A CA 1
ATOM 2284 C C . LEU A 1 282 ? -3.236 -10.056 -26.761 1.00 52.69 282 LEU A C 1
ATOM 2286 O O . LEU A 1 282 ? -3.873 -9.056 -27.079 1.00 52.69 282 LEU A O 1
ATOM 2290 N N . LEU A 1 283 ? -2.790 -10.934 -27.659 1.00 49.53 283 LEU A N 1
ATOM 2291 C CA . LEU A 1 283 ? -3.104 -10.919 -29.077 1.00 49.53 283 LEU A CA 1
ATOM 2292 C C . LEU A 1 283 ? -3.410 -12.350 -29.505 1.00 49.53 283 LEU A C 1
ATOM 2294 O O . LEU A 1 283 ? -2.644 -13.270 -29.218 1.00 49.53 283 LEU A O 1
ATOM 2298 N N . ASN A 1 284 ? -4.510 -12.533 -30.232 1.00 42.91 284 ASN A N 1
ATOM 2299 C CA . ASN A 1 284 ? -4.736 -13.767 -30.964 1.00 42.91 284 ASN A CA 1
ATOM 2300 C C . ASN A 1 284 ? -3.630 -13.823 -32.024 1.00 42.91 284 ASN A C 1
ATOM 2302 O O . ASN A 1 284 ? -3.676 -13.069 -32.999 1.00 42.91 284 ASN A O 1
ATOM 2306 N N . ILE A 1 285 ? -2.594 -14.637 -31.807 1.00 46.06 285 ILE A N 1
ATOM 2307 C CA . ILE A 1 285 ? -1.570 -14.892 -32.820 1.00 46.06 285 ILE A CA 1
ATOM 2308 C C . ILE A 1 285 ? -2.259 -15.747 -33.875 1.00 46.06 285 ILE A C 1
ATOM 2310 O O . ILE A 1 285 ? -2.160 -16.971 -33.895 1.00 46.06 285 ILE A O 1
ATOM 2314 N N . GLY A 1 286 ? -3.056 -15.084 -34.712 1.00 41.34 286 GLY A N 1
ATOM 2315 C CA . GLY A 1 286 ? -3.605 -15.675 -35.907 1.00 41.34 286 GLY A CA 1
ATOM 2316 C C . GLY A 1 286 ? -2.417 -16.173 -36.702 1.00 41.34 286 GLY A C 1
ATOM 2317 O O . GLY A 1 286 ? -1.558 -15.390 -37.105 1.00 41.34 286 GLY A O 1
ATOM 2318 N N . THR A 1 287 ? -2.352 -17.487 -36.884 1.00 35.62 287 THR A N 1
ATOM 2319 C CA . THR A 1 287 ? -1.488 -18.115 -37.870 1.00 35.62 287 THR A CA 1
ATOM 2320 C C . THR A 1 287 ? -1.654 -17.341 -39.170 1.00 35.62 287 THR A C 1
ATOM 2322 O O . THR A 1 287 ? -2.725 -17.376 -39.780 1.00 35.62 287 THR A O 1
ATOM 2325 N N . THR A 1 288 ? -0.631 -16.590 -39.565 1.00 36.56 288 THR A N 1
ATOM 2326 C CA . THR A 1 288 ? -0.598 -15.843 -40.815 1.00 36.56 288 THR A CA 1
ATOM 2327 C C . THR A 1 288 ? -0.561 -16.835 -41.972 1.00 36.56 288 THR A C 1
ATOM 2329 O O . THR A 1 288 ? 0.481 -17.158 -42.528 1.00 36.56 288 THR A O 1
ATOM 2332 N N . THR A 1 289 ? -1.734 -17.323 -42.360 1.00 33.25 289 THR A N 1
ATOM 2333 C CA . THR A 1 289 ? -1.984 -17.812 -43.712 1.00 33.25 289 THR A CA 1
ATOM 2334 C C . THR A 1 289 ? -2.964 -16.832 -44.343 1.00 33.25 289 THR A C 1
ATOM 2336 O O . THR A 1 289 ? -3.994 -16.494 -43.768 1.00 33.25 289 THR A O 1
ATOM 2339 N N . GLY A 1 290 ? -2.532 -16.229 -45.451 1.00 37.91 290 GLY A N 1
ATOM 2340 C CA . GLY A 1 290 ? -3.057 -14.966 -45.961 1.00 37.91 290 GLY A CA 1
ATOM 2341 C C . GLY A 1 290 ? -4.572 -14.907 -46.164 1.00 37.91 290 GLY A C 1
ATOM 2342 O O . GLY A 1 290 ? -5.176 -15.822 -46.708 1.00 37.91 290 GLY A O 1
ATOM 2343 N N . LYS A 1 291 ? -5.159 -13.754 -45.847 1.00 31.16 291 LYS A N 1
ATOM 2344 C CA . LYS A 1 291 ? -5.715 -12.796 -46.819 1.00 31.16 291 LYS A CA 1
ATOM 2345 C C . LYS A 1 291 ? -6.305 -11.603 -46.063 1.00 31.16 291 LYS A C 1
ATOM 2347 O O . LYS A 1 291 ? -6.868 -11.739 -44.985 1.00 31.16 291 LYS A O 1
ATOM 2352 N N . SER A 1 292 ? -6.118 -10.427 -46.646 1.00 40.28 292 SER A N 1
ATOM 2353 C CA . SER A 1 292 ? -6.578 -9.123 -46.174 1.00 40.28 292 SER A CA 1
ATOM 2354 C C . SER A 1 292 ? -8.087 -9.080 -45.908 1.00 40.28 292 SER A C 1
ATOM 2356 O O . SER A 1 292 ? -8.876 -9.363 -46.808 1.00 40.28 292 SER A O 1
ATOM 2358 N N . GLY A 1 293 ? -8.468 -8.634 -44.712 1.00 31.94 293 GLY A N 1
ATOM 2359 C CA . GLY A 1 293 ? -9.850 -8.326 -44.349 1.00 31.94 293 GLY A CA 1
ATOM 2360 C C . GLY A 1 293 ? -9.962 -7.971 -42.870 1.00 31.94 293 GLY A C 1
ATOM 2361 O O . GLY A 1 293 ? -10.393 -8.794 -42.074 1.00 31.94 293 GLY A O 1
ATOM 2362 N N . ALA A 1 294 ? -9.522 -6.773 -42.480 1.00 31.61 294 ALA A N 1
ATOM 2363 C CA . ALA A 1 294 ? -9.646 -6.307 -41.102 1.00 31.61 294 ALA A CA 1
ATOM 2364 C C . ALA A 1 294 ? -11.040 -5.704 -40.873 1.00 31.61 294 ALA A C 1
ATOM 2366 O O . ALA A 1 294 ? -11.298 -4.553 -41.216 1.00 31.61 294 ALA A O 1
ATOM 2367 N N . THR A 1 295 ? -11.942 -6.482 -40.279 1.00 26.19 295 THR A N 1
ATOM 2368 C CA . THR A 1 295 ? -13.084 -5.945 -39.530 1.00 26.19 295 THR A CA 1
ATOM 2369 C C . THR A 1 295 ? -12.596 -5.541 -38.141 1.00 26.19 295 THR A C 1
ATOM 2371 O O . THR A 1 295 ? -12.133 -6.393 -37.384 1.00 26.19 295 THR A O 1
ATOM 2374 N N . LEU A 1 296 ? -12.686 -4.249 -37.804 1.00 28.41 296 LEU A N 1
ATOM 2375 C CA . LEU A 1 296 ? -12.449 -3.760 -36.445 1.00 28.41 296 LEU A CA 1
ATOM 2376 C C . LEU A 1 296 ? -13.530 -4.315 -35.507 1.00 28.41 296 LEU A C 1
ATOM 2378 O O . LEU A 1 296 ? -14.690 -3.919 -35.598 1.00 28.41 296 LEU A O 1
ATOM 2382 N N . SER A 1 297 ? -13.144 -5.171 -34.566 1.00 26.11 297 SER A N 1
ATOM 2383 C CA . SER A 1 297 ? -13.897 -5.378 -33.329 1.00 26.11 297 SER A CA 1
ATOM 2384 C C . SER A 1 297 ? -13.160 -4.671 -32.197 1.00 26.11 297 SER A C 1
ATOM 2386 O O . SER A 1 297 ? -11.996 -4.970 -31.931 1.00 26.11 297 SER A O 1
ATOM 2388 N N . ALA A 1 298 ? -13.833 -3.715 -31.559 1.00 26.02 298 ALA A N 1
ATOM 2389 C CA . ALA A 1 298 ? -13.334 -2.996 -30.396 1.00 26.02 298 ALA A CA 1
ATOM 2390 C C . ALA A 1 298 ? -13.017 -3.975 -29.254 1.00 26.02 298 ALA A C 1
ATOM 2392 O O . ALA A 1 298 ? -13.872 -4.769 -28.868 1.00 26.02 298 ALA A O 1
ATOM 2393 N N . PHE A 1 299 ? -11.807 -3.894 -28.702 1.00 25.78 299 PHE A N 1
ATOM 2394 C CA . PHE A 1 299 ? -11.433 -4.592 -27.476 1.00 25.78 299 PHE A CA 1
ATOM 2395 C C . PHE A 1 299 ? -11.131 -3.571 -26.381 1.00 25.78 299 PHE A C 1
ATOM 2397 O O . PHE A 1 299 ? -10.313 -2.669 -26.554 1.00 25.78 299 PHE A O 1
ATOM 2404 N N . SER A 1 300 ? -11.826 -3.717 -25.255 1.00 21.95 300 SER A N 1
ATOM 2405 C CA . SER A 1 300 ? -11.593 -2.959 -24.030 1.00 21.95 300 SER A CA 1
ATOM 2406 C C . SER A 1 300 ? -10.306 -3.442 -23.358 1.00 21.95 300 SER A C 1
ATOM 2408 O O . SER A 1 300 ? -10.204 -4.604 -22.971 1.00 21.95 300 SER A O 1
ATOM 2410 N N . PHE A 1 301 ? -9.334 -2.546 -23.200 1.00 23.94 301 PHE A N 1
ATOM 2411 C CA . PHE A 1 301 ? -8.146 -2.778 -22.381 1.00 23.94 301 PHE A CA 1
ATOM 2412 C C . PHE A 1 301 ? -8.493 -2.608 -20.897 1.00 23.94 301 PHE A C 1
ATOM 2414 O O . PHE A 1 301 ? -8.952 -1.545 -20.481 1.00 23.94 301 PHE A O 1
ATOM 2421 N N . VAL A 1 302 ? -8.233 -3.637 -20.088 1.00 23.08 302 VAL A N 1
ATOM 2422 C CA . VAL A 1 302 ? -8.135 -3.506 -18.628 1.00 23.08 302 VAL A CA 1
ATOM 2423 C C . VAL A 1 302 ? -6.661 -3.285 -18.302 1.00 23.08 302 VAL A C 1
ATOM 2425 O O . VAL A 1 302 ? -5.860 -4.218 -18.323 1.00 23.08 302 VAL A O 1
ATOM 2428 N N . LEU A 1 303 ? -6.295 -2.028 -18.060 1.00 25.06 303 LEU A N 1
ATOM 2429 C CA . LEU A 1 303 ? -4.956 -1.631 -17.634 1.00 25.06 303 LEU A CA 1
ATOM 2430 C C . LEU A 1 303 ? -4.828 -1.906 -16.124 1.00 25.06 303 LEU A C 1
ATOM 2432 O O . LEU A 1 303 ? -5.409 -1.196 -15.308 1.00 25.06 303 LEU A O 1
ATOM 2436 N N . SER A 1 304 ? -4.094 -2.952 -15.743 1.00 26.97 304 SER A N 1
ATOM 2437 C CA . SER A 1 304 ? -3.673 -3.163 -14.352 1.00 26.97 304 SER A CA 1
ATOM 2438 C C . SER A 1 304 ? -2.349 -2.436 -14.129 1.00 26.97 304 SER A C 1
ATOM 2440 O O . SER A 1 304 ? -1.280 -3.038 -14.198 1.00 26.97 304 SER A O 1
ATOM 2442 N N . SER A 1 305 ? -2.422 -1.130 -13.895 1.00 24.81 305 SER A N 1
ATOM 2443 C CA . SER A 1 305 ? -1.291 -0.309 -13.456 1.00 24.81 305 SER A CA 1
ATOM 2444 C C . SER A 1 305 ? -1.407 -0.053 -11.953 1.00 24.81 305 SER A C 1
ATOM 2446 O O . SER A 1 305 ? -2.508 0.163 -11.455 1.00 24.81 305 SER A O 1
ATOM 2448 N N . ALA A 1 306 ? -0.269 -0.123 -11.258 1.00 26.28 306 ALA A N 1
ATOM 2449 C CA . ALA A 1 306 ? 0.003 0.263 -9.870 1.00 26.28 306 ALA A CA 1
ATOM 2450 C C . ALA A 1 306 ? -1.187 0.809 -9.045 1.00 26.28 306 ALA A C 1
ATOM 2452 O O . ALA A 1 306 ? -1.718 1.894 -9.282 1.00 26.28 306 ALA A O 1
ATOM 2453 N N . ILE A 1 307 ? -1.556 0.062 -8.004 1.00 28.81 307 ILE A N 1
ATOM 2454 C CA . ILE A 1 307 ? -2.653 0.382 -7.088 1.00 28.81 307 ILE A CA 1
ATOM 2455 C C . ILE A 1 307 ? -2.241 1.527 -6.143 1.00 28.81 307 ILE A C 1
ATOM 2457 O O . ILE A 1 307 ? -1.773 1.313 -5.030 1.00 28.81 307 ILE A O 1
ATOM 2461 N N . PHE A 1 308 ? -2.505 2.763 -6.566 1.00 26.84 308 PHE A N 1
ATOM 2462 C CA . PHE A 1 308 ? -3.205 3.713 -5.700 1.00 26.84 308 PHE A CA 1
ATOM 2463 C C . PHE A 1 308 ? -4.699 3.485 -5.942 1.00 26.84 308 PHE A C 1
ATOM 2465 O O . PHE A 1 308 ? -5.284 4.037 -6.870 1.00 26.84 308 PHE A O 1
ATOM 2472 N N . VAL A 1 309 ? -5.334 2.624 -5.145 1.00 32.75 309 VAL A N 1
ATOM 2473 C CA . VAL A 1 309 ? -6.787 2.441 -5.238 1.00 32.75 309 VAL A CA 1
ATOM 2474 C C . VAL A 1 309 ? -7.440 3.560 -4.437 1.00 32.75 309 VAL A C 1
ATOM 2476 O O . VAL A 1 309 ? -7.617 3.478 -3.223 1.00 32.75 309 VAL A O 1
ATOM 2479 N N . LEU A 1 310 ? -7.752 4.644 -5.144 1.00 28.66 310 LEU A N 1
ATOM 2480 C CA . LEU A 1 310 ? -8.678 5.670 -4.692 1.00 28.66 310 LEU A CA 1
ATOM 2481 C C . LEU A 1 310 ? -10.075 5.249 -5.171 1.00 28.66 310 LEU A C 1
ATOM 2483 O O . LEU A 1 310 ? -10.346 5.257 -6.370 1.00 28.66 310 LEU A O 1
ATOM 2487 N N . PHE A 1 311 ? -10.959 4.837 -4.261 1.00 35.19 311 PHE A N 1
ATOM 2488 C CA . PHE A 1 311 ? -12.339 4.519 -4.639 1.00 35.19 311 PHE A CA 1
ATOM 2489 C C . PHE A 1 311 ? -13.120 5.794 -4.923 1.00 35.19 311 PHE A C 1
ATOM 2491 O O . PHE A 1 311 ? -13.353 6.598 -4.020 1.00 35.19 311 PHE A O 1
ATOM 2498 N N . LEU A 1 312 ? -13.566 5.927 -6.168 1.00 26.11 312 LEU A N 1
ATOM 2499 C CA . LEU A 1 312 ? -14.573 6.885 -6.596 1.00 26.11 312 LEU A CA 1
ATOM 2500 C C . LEU A 1 312 ? -15.710 6.055 -7.195 1.00 26.11 312 LEU A C 1
ATOM 2502 O O . LEU A 1 312 ? -15.549 5.444 -8.248 1.00 26.11 312 LEU A O 1
ATOM 2506 N N . GLN A 1 313 ? -16.837 5.976 -6.495 1.00 26.45 313 GLN A N 1
ATOM 2507 C CA . GLN A 1 313 ? -18.083 5.484 -7.075 1.00 26.45 313 GLN A CA 1
ATOM 2508 C C . GLN A 1 313 ? -18.893 6.729 -7.454 1.00 26.45 313 GLN A C 1
ATOM 2510 O O . GLN A 1 313 ? -19.109 7.581 -6.586 1.00 26.45 313 GLN A O 1
ATOM 2515 N N . ILE A 1 314 ? -19.223 6.860 -8.746 1.00 33.03 314 ILE A N 1
ATOM 2516 C CA . ILE A 1 314 ? -20.125 7.895 -9.287 1.00 33.03 314 ILE A CA 1
ATOM 2517 C C . ILE A 1 314 ? -21.532 7.655 -8.734 1.00 33.03 314 ILE A C 1
ATOM 2519 O O . ILE A 1 314 ? -21.939 6.470 -8.697 1.00 33.03 314 ILE A O 1
#

Sequence (314 aa):
MLGAKISEDKAFPAKLKGIAIGNGFMNVKMLTNSLILWSNYHGRFSLDLYNIDPYNYYEDCYAGSLITYFGKPRRESYLNWKAAKDATYHNTADLMNRDSTDPLWGYPCFQEDYVAGYFNKPEVQDAFHIDPAWRQANLTFADCNNNLYNNYKLTYDDMQPYFETMIKNLADFHILIYNGDVDTVCNFLGDARFIDKVASANGFTHGDRQRWNFRRQLAGFYQRYTRAANNFVIDVLTVKGAGHMVPLDRPGPSLQMITNFLKNNDYNIGNSIDATAQPQPLLNIGTTTGKSGATLSAFSFVLSSAIFVLFLQI

Foldseek 3Di:
DVLLVCLVDPPNPFDFAEFEAELDLAAQVLLVVCLVVLCVVVVNDDPPNPDADQQARPPPLDPPVVPDPDDDDDPDPDDPVVVVVVPPDQDQVVCQPLPDLQRRVNDHDPCQVVVQVQCQDPVNCVVVVPDVVCVVVVDGDGPDDVVCVVPDDDPDNHNLVSVVSSLVRAFNHEYEYEYECRRSNSHLSSVVVNVVVSLVVRVWDWDDKAWADAPPHTQWIKIWTADPVRRYIYIRTYGYSHGRPRCNSNVRLVVLQVQCRVVVHDSNPNVSDDPPDDDDRPDPPPPPPDDDDDDDDDDDDDDPDDDRDRDGDD

pLDDT: mean 74.32, std 24.13, range [21.95, 98.69]

Secondary structure (DSSP, 8-state):
-HHHHHHH-TT-SS---EEEEES---BHHHHHHHHHHHHHHTT---TT-TT--SS-TT--TT-GGGG-SS-PPP------HHHHHH---S-GGGG--TTSSSTTTT--TT-HHHHHHHHTSHHHHHHTT--HHHHHTT----SS-HHHHHHPPP--SB-HHHHHHHHHH-SSEEEEEEEETT-STT-HHHHHHHHHHHHHHTT-EE---EEEEETTEEEEEEEEEEEGGGTEEEEEEEETT--SSHHHH-HHHHHHHHHHHHTT--TT--TTS-TTPPPPPSS-------------------------------

Radius of gyration: 22.61 Å; chains: 1; bounding box: 56×45×68 Å